Protein AF-0000000083394679 (afdb_homodimer)

Solvent-accessible surface area (backbone atoms only — not comparable to full-atom values): 10635 Å² total; per-residue (Å²): 129,79,77,78,88,74,77,87,46,65,50,79,54,61,72,61,24,51,54,48,41,54,54,49,52,52,51,52,47,52,50,46,48,43,48,23,41,29,50,60,31,46,33,35,37,43,34,42,43,68,48,90,96,48,73,56,33,39,40,34,34,23,64,69,54,60,70,56,53,51,52,48,61,73,65,60,79,65,56,70,50,80,44,44,53,79,76,57,70,75,66,67,131,129,79,78,77,87,74,77,86,45,65,50,81,54,61,71,59,24,51,54,49,41,55,54,50,50,52,50,51,46,50,52,46,49,44,49,22,41,28,48,60,31,48,31,36,39,44,33,43,43,66,47,90,97,49,74,57,35,38,39,35,34,22,64,69,56,60,70,57,52,50,51,49,60,74,65,60,80,65,58,69,49,79,44,43,54,79,77,56,69,75,66,65,131

Structure (mmCIF, N/CA/C/O backbone):
data_AF-0000000083394679-model_v1
#
loop_
_entity.id
_entity.type
_entity.pdbx_description
1 polymer 'SRF-like protein'
#
loop_
_atom_site.group_PDB
_atom_site.id
_atom_site.type_symbol
_atom_site.label_atom_id
_atom_site.label_alt_id
_atom_site.label_comp_id
_atom_site.label_asym_id
_atom_site.label_entity_id
_atom_site.label_seq_id
_atom_site.pdbx_PDB_ins_code
_atom_site.Cartn_x
_atom_site.Cartn_y
_atom_site.Cartn_z
_atom_site.occupancy
_atom_site.B_iso_or_equiv
_atom_site.auth_seq_id
_atom_site.auth_comp_id
_atom_site.auth_asym_id
_atom_site.auth_at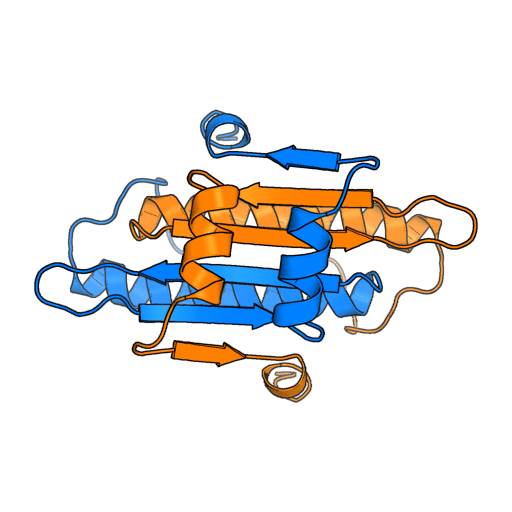om_id
_atom_site.pdbx_PDB_model_num
ATOM 1 N N . MET A 1 1 ? 22.188 15.062 -11.406 1 48.66 1 MET A N 1
ATOM 2 C CA . MET A 1 1 ? 22.547 15.031 -9.992 1 48.66 1 MET A CA 1
ATOM 3 C C . MET A 1 1 ? 21.406 14.477 -9.148 1 48.66 1 MET A C 1
ATOM 5 O O . MET A 1 1 ? 20.234 14.734 -9.43 1 48.66 1 MET A O 1
ATOM 9 N N . GLY A 1 2 ? 21.672 13.336 -8.617 1 47.75 2 GLY A N 1
ATOM 10 C CA . GLY A 1 2 ? 20.562 12.734 -7.898 1 47.75 2 GLY A CA 1
ATOM 11 C C . GLY A 1 2 ? 20.094 13.57 -6.723 1 47.75 2 GLY A C 1
ATOM 12 O O . GLY A 1 2 ? 20.812 14.453 -6.254 1 47.75 2 GLY A O 1
ATOM 13 N N . ARG A 1 3 ? 18.891 13.672 -6.52 1 69.31 3 ARG A N 1
ATOM 14 C CA . ARG A 1 3 ? 18.359 14.43 -5.383 1 69.31 3 ARG A CA 1
ATOM 15 C C . ARG A 1 3 ? 18.984 13.938 -4.074 1 69.31 3 ARG A C 1
ATOM 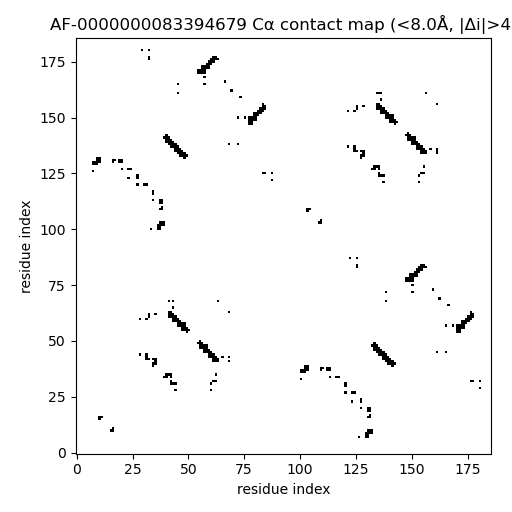17 O O . ARG A 1 3 ? 19.422 12.789 -3.982 1 69.31 3 ARG A O 1
ATOM 24 N N . ARG A 1 4 ? 19.25 14.891 -3.17 1 76 4 ARG A N 1
ATOM 25 C CA . ARG A 1 4 ? 19.734 14.594 -1.826 1 76 4 ARG A CA 1
ATOM 26 C C . ARG A 1 4 ? 18.766 13.672 -1.089 1 76 4 ARG A C 1
ATOM 28 O O . ARG A 1 4 ? 17.547 13.719 -1.321 1 76 4 ARG A O 1
ATOM 35 N N . LYS A 1 5 ? 19.359 12.758 -0.321 1 85.56 5 LYS A N 1
ATOM 36 C CA . LYS A 1 5 ? 18.578 11.906 0.571 1 85.56 5 LYS A CA 1
ATOM 37 C C . LYS A 1 5 ? 17.766 12.75 1.546 1 85.56 5 LYS A C 1
ATOM 39 O O . LYS A 1 5 ? 18.266 13.711 2.121 1 85.56 5 LYS A O 1
ATOM 44 N N . ILE A 1 6 ? 16.484 12.453 1.645 1 87.81 6 ILE A N 1
ATOM 45 C CA . ILE A 1 6 ? 15.633 13.211 2.561 1 87.81 6 ILE A CA 1
ATOM 46 C C . ILE A 1 6 ? 15.391 12.391 3.828 1 87.81 6 ILE A C 1
ATOM 48 O O . ILE A 1 6 ? 15.297 11.164 3.777 1 87.81 6 ILE A O 1
ATOM 52 N N . GLU A 1 7 ? 15.422 13.133 4.875 1 91.56 7 GLU A N 1
ATOM 53 C CA . GLU A 1 7 ? 15.023 12.531 6.141 1 91.56 7 GLU A CA 1
ATOM 54 C C . GLU A 1 7 ? 13.531 12.242 6.168 1 91.56 7 GLU A C 1
ATOM 56 O O . GLU A 1 7 ? 12.727 13.055 5.715 1 91.56 7 GLU A O 1
ATOM 61 N N . ILE A 1 8 ? 13.203 11.078 6.766 1 96.56 8 ILE A N 1
ATOM 62 C CA . ILE A 1 8 ? 11.789 10.711 6.848 1 96.56 8 ILE A CA 1
ATOM 63 C C . ILE A 1 8 ? 11.156 11.367 8.078 1 96.56 8 ILE A C 1
ATOM 65 O O . ILE A 1 8 ? 11.148 10.781 9.164 1 96.56 8 ILE A O 1
ATOM 69 N N . GLN A 1 9 ? 10.789 12.492 7.906 1 97.38 9 GLN A N 1
ATOM 70 C CA . GLN A 1 9 ? 10.078 13.32 8.883 1 97.38 9 GLN A CA 1
ATOM 71 C C . GLN A 1 9 ? 8.938 14.086 8.227 1 97.38 9 GLN A C 1
ATOM 73 O O . GLN A 1 9 ? 9 14.422 7.039 1 97.38 9 GLN A O 1
ATOM 78 N N . PRO A 1 10 ? 7.93 14.383 9.07 1 97.81 10 PRO A N 1
ATOM 79 C CA . PRO A 1 10 ? 6.801 15.109 8.492 1 97.81 10 PRO A CA 1
ATOM 80 C C . PRO A 1 10 ? 7.227 16.406 7.801 1 97.81 10 PRO A C 1
ATOM 82 O O . PRO A 1 10 ? 8 17.172 8.359 1 97.81 10 PRO A O 1
ATOM 85 N N . ILE A 1 11 ? 6.738 16.609 6.609 1 97.12 11 ILE A N 1
ATOM 86 C CA . ILE A 1 11 ? 6.973 17.844 5.863 1 97.12 11 ILE A CA 1
ATOM 87 C C . ILE A 1 11 ? 6.055 18.953 6.387 1 97.12 11 ILE A C 1
ATOM 89 O O . ILE A 1 11 ? 4.836 18.781 6.426 1 97.12 11 ILE A O 1
ATOM 93 N N . ILE A 1 12 ? 6.547 20.062 6.613 1 96.06 12 ILE A N 1
ATOM 94 C CA . ILE A 1 12 ? 5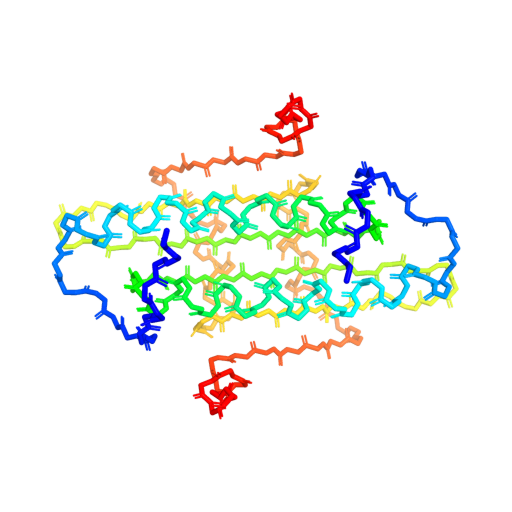.816 21.125 7.309 1 96.06 12 ILE A CA 1
ATOM 95 C C . ILE A 1 12 ? 5.188 22.062 6.289 1 96.06 12 ILE A C 1
ATOM 97 O O . ILE A 1 12 ? 4.066 22.547 6.484 1 96.06 12 ILE A O 1
ATOM 101 N N . HIS A 1 13 ? 5.996 22.297 5.168 1 95.19 13 HIS A N 1
ATOM 102 C CA . HIS A 1 13 ? 5.473 23.219 4.164 1 95.19 13 HIS A CA 1
ATOM 103 C C . HIS A 1 13 ? 4.402 22.547 3.307 1 95.19 13 HIS A C 1
ATOM 105 O O . HIS A 1 13 ? 4.676 21.562 2.629 1 95.19 13 HIS A O 1
ATOM 111 N N . GLU A 1 14 ? 3.234 23.078 3.285 1 93.81 14 GLU A N 1
ATOM 112 C CA . GLU A 1 14 ? 2.062 22.469 2.662 1 93.81 14 GLU A CA 1
ATOM 113 C C . GLU A 1 14 ? 2.291 22.234 1.172 1 93.81 14 GLU A C 1
ATOM 115 O O . GLU A 1 14 ? 1.934 21.172 0.648 1 93.81 14 GLU A O 1
ATOM 120 N N . ARG A 1 15 ? 2.816 23.281 0.479 1 95.12 15 ARG A N 1
ATOM 121 C CA . ARG A 1 15 ? 3.029 23.125 -0.957 1 95.12 15 ARG A CA 1
ATOM 122 C C . ARG A 1 15 ? 3.939 21.938 -1.256 1 95.12 15 ARG A C 1
ATOM 124 O O . ARG A 1 15 ? 3.637 21.125 -2.127 1 95.12 15 ARG A O 1
ATOM 131 N N . ASN A 1 16 ? 5.086 21.844 -0.53 1 95.94 16 ASN A N 1
ATOM 132 C CA . ASN A 1 16 ? 6.02 20.734 -0.707 1 95.94 16 ASN A CA 1
ATOM 133 C C . ASN A 1 16 ? 5.387 19.406 -0.319 1 95.94 16 ASN A C 1
ATOM 135 O O . ASN A 1 16 ? 5.602 18.391 -0.987 1 95.94 16 ASN A O 1
ATOM 139 N N . ARG A 1 17 ? 4.633 19.438 0.768 1 97 17 ARG A N 1
ATOM 140 C CA . ARG A 1 17 ? 3.975 18.219 1.241 1 97 17 ARG A CA 1
ATOM 141 C C . ARG A 1 17 ? 2.988 17.688 0.204 1 97 17 ARG A C 1
ATOM 143 O O . ARG A 1 17 ? 2.934 16.484 -0.049 1 97 17 ARG A O 1
ATOM 150 N N . SER A 1 18 ? 2.289 18.562 -0.385 1 96.62 18 SER A N 1
ATOM 151 C CA . SER A 1 18 ? 1.295 18.203 -1.388 1 96.62 18 SER A CA 1
ATOM 152 C C . SER A 1 18 ? 1.953 17.609 -2.627 1 96.62 18 SER A C 1
ATOM 154 O O . SER A 1 18 ? 1.467 16.625 -3.182 1 96.62 18 SER A O 1
ATOM 156 N N . VAL A 1 19 ? 3.059 18.266 -3.02 1 97.56 19 VAL A N 1
ATOM 157 C CA . VAL A 1 19 ? 3.764 17.781 -4.203 1 97.56 19 VAL A CA 1
ATOM 158 C C . VAL A 1 19 ? 4.367 16.406 -3.914 1 97.56 19 VAL A C 1
ATOM 160 O O . VAL A 1 19 ? 4.277 15.5 -4.742 1 97.56 19 VAL A O 1
ATOM 163 N N . THR A 1 20 ? 4.957 16.234 -2.758 1 97.81 20 THR A N 1
ATOM 164 C CA . THR A 1 20 ? 5.523 14.945 -2.359 1 97.81 20 THR A CA 1
ATOM 165 C C . THR A 1 20 ? 4.441 13.875 -2.281 1 97.81 20 THR A C 1
ATOM 167 O O . THR A 1 20 ? 4.621 12.766 -2.781 1 97.81 20 THR A O 1
ATOM 170 N N . PHE A 1 21 ? 3.305 14.219 -1.709 1 98.5 21 PHE A N 1
ATOM 171 C CA . PHE A 1 21 ? 2.203 13.281 -1.572 1 98.5 21 PHE A CA 1
ATOM 172 C C . PHE A 1 21 ? 1.768 12.75 -2.936 1 98.5 21 PHE A C 1
ATOM 174 O O . PHE A 1 21 ? 1.629 11.547 -3.125 1 98.5 21 PHE A O 1
ATOM 181 N N . LEU A 1 22 ? 1.646 13.633 -3.863 1 98.12 22 LEU A N 1
ATOM 182 C CA . LEU A 1 22 ? 1.194 13.25 -5.195 1 98.12 22 LEU A CA 1
ATOM 183 C C . LEU A 1 22 ? 2.17 12.273 -5.844 1 98.12 22 LEU A C 1
ATOM 185 O O . LEU A 1 22 ? 1.763 11.227 -6.348 1 98.12 22 LEU A O 1
ATOM 189 N N . LYS A 1 23 ? 3.396 12.633 -5.754 1 98.12 23 LYS A N 1
ATOM 190 C CA . LYS A 1 23 ? 4.414 11.82 -6.414 1 98.12 23 LYS A CA 1
ATOM 191 C C . LYS A 1 23 ? 4.562 10.461 -5.73 1 98.12 23 LYS A C 1
ATOM 193 O O . LYS A 1 23 ? 4.555 9.422 -6.391 1 98.12 23 LYS A O 1
ATOM 198 N N . ARG A 1 24 ? 4.613 10.508 -4.461 1 98.75 24 ARG A N 1
ATOM 199 C CA . ARG A 1 24 ? 4.863 9.266 -3.736 1 98.75 24 ARG A CA 1
ATOM 200 C C . ARG A 1 24 ? 3.621 8.383 -3.725 1 98.75 24 ARG A C 1
ATOM 202 O O . ARG A 1 24 ? 3.729 7.152 -3.744 1 98.75 24 ARG A O 1
ATOM 209 N N . LYS A 1 25 ? 2.461 8.953 -3.623 1 98.88 25 LYS A N 1
ATOM 210 C CA . LYS A 1 25 ? 1.227 8.18 -3.713 1 98.88 25 LYS A CA 1
ATOM 211 C C . LYS A 1 25 ? 1.158 7.402 -5.023 1 98.88 25 LYS A C 1
ATOM 213 O O . LYS A 1 25 ? 0.87 6.203 -5.027 1 98.88 25 LYS A O 1
ATOM 218 N N . ASN A 1 26 ? 1.481 8.148 -6.09 1 98.56 26 ASN A N 1
ATOM 219 C CA . ASN A 1 26 ? 1.432 7.496 -7.395 1 98.56 26 ASN A CA 1
ATOM 220 C C . ASN A 1 26 ? 2.463 6.375 -7.504 1 98.56 26 ASN A C 1
ATOM 222 O O . ASN A 1 26 ? 2.182 5.316 -8.07 1 98.56 26 ASN A O 1
ATOM 226 N N . GLY A 1 27 ? 3.619 6.652 -6.98 1 98.56 27 GLY A N 1
ATOM 227 C CA . GLY A 1 27 ? 4.637 5.617 -6.953 1 98.56 27 GLY A CA 1
ATOM 228 C C . GLY A 1 27 ? 4.227 4.395 -6.152 1 98.56 27 GLY A C 1
ATOM 229 O O . GLY A 1 27 ? 4.48 3.262 -6.559 1 98.56 27 GLY A O 1
ATOM 230 N N . LEU A 1 28 ? 3.609 4.613 -5.043 1 98.88 28 LEU A N 1
ATOM 231 C CA . LEU A 1 28 ? 3.148 3.529 -4.184 1 98.88 28 LEU A CA 1
ATOM 232 C C . LEU A 1 28 ? 2.107 2.674 -4.898 1 98.88 28 LEU A C 1
ATOM 234 O O . LEU A 1 28 ? 2.188 1.443 -4.879 1 98.88 28 LEU A O 1
ATOM 238 N N . PHE A 1 29 ? 1.192 3.332 -5.578 1 98.88 29 PHE A N 1
ATOM 239 C CA . PHE A 1 29 ? 0.152 2.617 -6.309 1 98.88 29 PHE A CA 1
ATOM 240 C C . PHE A 1 29 ? 0.752 1.804 -7.449 1 98.88 29 PHE A C 1
ATOM 242 O O . PHE A 1 29 ? 0.344 0.666 -7.688 1 98.88 29 PHE A O 1
ATOM 249 N N . LYS A 1 30 ? 1.698 2.422 -8.109 1 98.62 30 LYS A N 1
ATOM 250 C CA . LYS A 1 30 ? 2.352 1.711 -9.211 1 98.62 30 LYS A CA 1
ATOM 251 C C . LYS A 1 30 ? 3.053 0.452 -8.703 1 98.62 30 LYS A C 1
ATOM 253 O O . LYS A 1 30 ? 2.939 -0.613 -9.312 1 98.62 30 LYS A O 1
ATOM 258 N N . LYS A 1 31 ? 3.727 0.593 -7.609 1 98.81 31 LYS A N 1
ATOM 259 C CA . LYS A 1 31 ? 4.449 -0.544 -7.047 1 98.81 31 LYS A CA 1
ATOM 260 C C . LYS A 1 31 ? 3.486 -1.621 -6.559 1 98.81 31 LYS A C 1
ATOM 262 O O . LYS A 1 31 ? 3.791 -2.812 -6.629 1 98.81 31 LYS A O 1
ATOM 267 N N . ALA A 1 32 ? 2.35 -1.249 -6.016 1 98.94 32 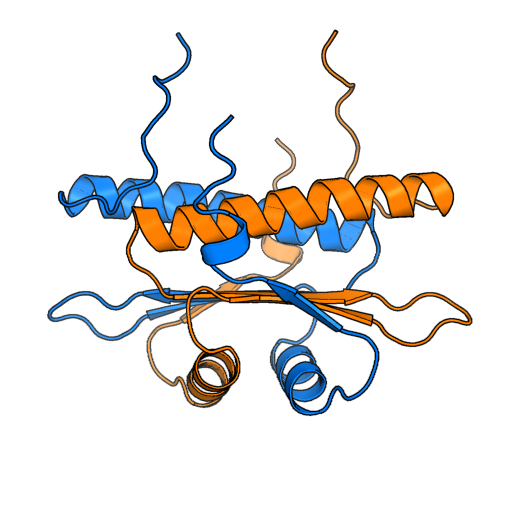ALA A N 1
ATOM 268 C CA . ALA A 1 32 ? 1.331 -2.207 -5.594 1 98.94 32 ALA A CA 1
ATOM 269 C C . ALA A 1 32 ? 0.774 -2.979 -6.785 1 98.94 32 ALA A C 1
ATOM 271 O O . ALA A 1 32 ? 0.586 -4.195 -6.711 1 98.94 32 ALA A O 1
ATOM 272 N N . TYR A 1 33 ? 0.5 -2.248 -7.898 1 98.88 33 TYR A N 1
ATOM 273 C CA . TYR A 1 33 ? 0.05 -2.873 -9.141 1 98.88 33 TYR A CA 1
ATOM 274 C C . TYR A 1 33 ? 1.056 -3.91 -9.625 1 98.88 33 TYR A C 1
ATOM 276 O O . TYR A 1 33 ? 0.683 -5.035 -9.961 1 98.88 33 TYR A O 1
ATOM 284 N N . GLU A 1 34 ? 2.273 -3.506 -9.672 1 98.56 34 GLU A N 1
ATOM 285 C CA . GLU A 1 34 ? 3.336 -4.391 -10.148 1 98.56 34 GLU A CA 1
ATOM 286 C C . GLU A 1 34 ? 3.441 -5.641 -9.281 1 98.56 34 GLU A C 1
ATOM 288 O O . GLU A 1 34 ? 3.566 -6.754 -9.797 1 98.56 34 GLU A O 1
ATOM 293 N N . LEU A 1 35 ? 3.461 -5.441 -7.98 1 98.69 35 LEU A N 1
ATOM 294 C CA . LEU A 1 35 ? 3.516 -6.574 -7.059 1 98.69 35 LEU A CA 1
ATOM 295 C C . LEU A 1 35 ? 2.365 -7.539 -7.32 1 98.69 35 LEU A C 1
ATOM 297 O O . LEU A 1 35 ? 2.57 -8.75 -7.383 1 98.69 35 LEU A O 1
ATOM 301 N N . GLY A 1 36 ? 1.173 -6.98 -7.43 1 98.75 36 GLY A N 1
ATOM 302 C CA . GLY A 1 36 ? -0.003 -7.789 -7.703 1 98.75 36 GLY A CA 1
ATOM 303 C C . GLY A 1 36 ? 0.143 -8.648 -8.945 1 98.75 36 GLY A C 1
ATOM 304 O O . GLY A 1 36 ? -0.179 -9.844 -8.922 1 98.75 36 GLY A O 1
ATOM 305 N N . VAL A 1 37 ? 0.662 -8.023 -10 1 98.5 37 VAL A N 1
ATOM 306 C CA . VAL A 1 37 ? 0.769 -8.727 -11.273 1 98.5 37 VAL A CA 1
ATOM 307 C C . VAL A 1 37 ? 1.929 -9.719 -11.219 1 98.5 37 VAL A C 1
ATOM 309 O O . VAL A 1 37 ? 1.759 -10.898 -11.531 1 98.5 37 VAL A O 1
ATOM 312 N N . LEU A 1 38 ? 3.105 -9.32 -10.781 1 98.12 38 LEU A N 1
ATOM 313 C CA . LEU A 1 38 ? 4.312 -10.141 -10.805 1 98.12 38 LEU A CA 1
ATOM 314 C C . LEU A 1 38 ? 4.145 -11.391 -9.938 1 98.12 38 LEU A C 1
ATOM 316 O O . LEU A 1 38 ? 4.598 -12.469 -10.312 1 98.12 38 LEU A O 1
ATOM 320 N N . CYS A 1 39 ? 3.43 -11.148 -8.836 1 98.5 39 CYS A N 1
ATOM 321 C CA . CYS A 1 39 ? 3.459 -12.227 -7.855 1 98.5 39 CYS A CA 1
ATOM 322 C C . CYS A 1 39 ? 2.084 -12.867 -7.707 1 98.5 39 CYS A C 1
ATOM 324 O O . CYS A 1 39 ? 1.874 -13.703 -6.82 1 98.5 39 CYS A O 1
ATOM 326 N N . SER A 1 40 ? 1.152 -12.438 -8.484 1 97.81 40 SER A N 1
ATOM 327 C CA . SER A 1 40 ? -0.195 -13 -8.477 1 97.81 40 SER A CA 1
ATOM 328 C C . SER A 1 40 ? -0.795 -12.969 -7.074 1 97.81 40 SER A C 1
ATOM 330 O O . SER A 1 40 ? -1.277 -13.992 -6.582 1 97.81 40 SER A O 1
ATOM 332 N N . VAL A 1 41 ? -0.795 -11.859 -6.512 1 98.62 41 VAL A N 1
ATOM 333 C CA . VAL A 1 41 ? -1.394 -11.664 -5.195 1 98.62 41 VAL A CA 1
ATOM 334 C C . VAL A 1 41 ? -2.451 -10.562 -5.273 1 98.62 41 VAL A C 1
ATOM 336 O O . VAL A 1 41 ? -2.434 -9.734 -6.188 1 98.62 41 VAL A O 1
ATOM 339 N N . ASP A 1 42 ? -3.408 -10.539 -4.359 1 98.75 42 ASP A N 1
ATOM 340 C CA . ASP A 1 42 ? -4.332 -9.43 -4.18 1 98.75 42 ASP A CA 1
ATOM 341 C C . ASP A 1 42 ? -3.721 -8.336 -3.299 1 98.75 42 ASP A C 1
ATOM 343 O O . ASP A 1 42 ? -3.207 -8.625 -2.217 1 98.75 42 ASP A O 1
ATOM 347 N N . VAL A 1 43 ? -3.721 -7.156 -3.768 1 98.88 43 VAL A N 1
ATOM 348 C CA . VAL A 1 43 ? -3.121 -6.047 -3.033 1 98.88 43 VAL A CA 1
ATOM 349 C C . VAL A 1 43 ? -4.098 -4.875 -2.979 1 98.88 43 VAL A C 1
ATOM 351 O O . VAL A 1 43 ? -4.734 -4.543 -3.98 1 98.88 43 VAL A O 1
ATOM 354 N N . ALA A 1 44 ? -4.266 -4.262 -1.838 1 98.94 44 ALA A N 1
ATOM 355 C CA . ALA A 1 44 ? -4.996 -3.01 -1.663 1 98.94 44 ALA A CA 1
ATOM 356 C C . ALA A 1 44 ? -4.168 -1.998 -0.877 1 98.94 44 ALA A C 1
ATOM 358 O O . ALA A 1 44 ? -3.484 -2.357 0.085 1 98.94 44 ALA A O 1
ATOM 359 N N . VAL A 1 45 ? -4.176 -0.77 -1.308 1 98.94 45 VAL A N 1
ATOM 360 C CA . VAL A 1 45 ? -3.584 0.359 -0.596 1 98.94 45 VAL A CA 1
ATOM 361 C C . VAL A 1 45 ? -4.668 1.384 -0.263 1 98.94 45 VAL A C 1
ATOM 363 O O . VAL A 1 45 ? -5.434 1.791 -1.137 1 98.94 45 VAL A O 1
ATOM 366 N N . ILE A 1 46 ? -4.77 1.754 0.954 1 98.94 46 ILE A N 1
ATOM 367 C CA . ILE A 1 46 ? -5.754 2.715 1.435 1 98.94 46 ILE A CA 1
ATOM 368 C C . ILE A 1 46 ? -5.047 3.889 2.105 1 98.94 46 ILE A C 1
ATOM 370 O O . ILE A 1 46 ? -4.223 3.695 3.004 1 98.94 46 ILE A O 1
ATOM 374 N N . ILE A 1 47 ? -5.328 5.066 1.642 1 98.94 47 ILE A N 1
ATOM 375 C CA . ILE A 1 47 ? -4.727 6.281 2.189 1 98.94 47 ILE A CA 1
ATOM 376 C C . ILE A 1 47 ? -5.824 7.273 2.57 1 98.94 47 ILE A C 1
ATOM 378 O O . ILE A 1 47 ? -6.688 7.598 1.751 1 98.94 47 ILE A O 1
ATOM 382 N N . PHE A 1 48 ? -5.805 7.703 3.766 1 98.81 48 PHE A N 1
ATOM 383 C CA . PHE A 1 48 ? -6.668 8.805 4.191 1 98.81 48 PHE A CA 1
ATOM 384 C C . PHE A 1 48 ? -5.855 10.07 4.41 1 98.81 48 PHE A C 1
ATOM 386 O O . PHE A 1 48 ? -4.891 10.078 5.176 1 98.81 48 PHE A O 1
ATOM 393 N N . GLU A 1 49 ? -6.145 11.055 3.727 1 97.94 49 GLU A N 1
ATOM 394 C CA . GLU A 1 49 ? -5.543 12.375 3.91 1 97.94 49 GLU A CA 1
ATOM 395 C C . GLU A 1 49 ? -6.504 13.32 4.625 1 97.94 49 GLU A C 1
ATOM 397 O O . GLU A 1 49 ? -7.625 13.539 4.164 1 97.94 49 GLU A O 1
ATOM 402 N N . GLU A 1 50 ? -6.109 13.797 5.73 1 93.19 50 GLU A N 1
ATOM 403 C CA . GLU A 1 50 ? -6.875 14.781 6.492 1 93.19 50 GLU A CA 1
ATOM 404 C C . GLU A 1 50 ? -6.109 16.094 6.617 1 93.19 50 GLU A C 1
ATOM 406 O O . GLU A 1 50 ? -5.02 16.141 7.188 1 93.19 50 GLU A O 1
ATOM 411 N N . ARG A 1 51 ? -6.57 17.125 5.996 1 90.25 51 ARG A N 1
ATOM 412 C CA . ARG A 1 51 ? -5.988 18.453 6.098 1 90.25 51 ARG A CA 1
ATOM 413 C C . ARG A 1 51 ? -6.906 19.391 6.871 1 90.25 51 ARG A C 1
ATOM 415 O O . ARG A 1 51 ? -8.133 19.266 6.797 1 90.25 51 ARG A O 1
ATOM 422 N N . GLN A 1 52 ? -6.309 20.281 7.527 1 86.31 52 GLN A N 1
ATOM 423 C CA . GLN A 1 52 ? -7.086 21.25 8.297 1 86.31 52 GLN A CA 1
ATOM 424 C C . GLN A 1 52 ? -8.031 22.031 7.387 1 86.31 52 GLN A C 1
ATOM 426 O O . GLN A 1 52 ? -7.617 22.547 6.348 1 86.31 52 GLN A O 1
ATOM 431 N N . GLY A 1 53 ? -9.289 22.062 7.738 1 89.56 53 GLY A N 1
ATOM 432 C CA . GLY A 1 53 ? -10.273 22.859 7.012 1 89.56 53 GLY A CA 1
ATOM 433 C C . GLY A 1 53 ? -10.812 22.141 5.781 1 89.56 53 GLY A C 1
ATOM 434 O O . GLY A 1 53 ? -11.594 22.719 5.02 1 89.56 53 GLY A O 1
ATOM 435 N N . HIS A 1 54 ? -10.312 21.031 5.547 1 90.81 54 HIS A N 1
ATOM 436 C CA . HIS A 1 54 ? -10.758 20.281 4.379 1 90.81 54 HIS A CA 1
ATOM 437 C C . HIS A 1 54 ? -11.398 18.953 4.789 1 90.81 54 HIS A C 1
ATOM 439 O O . HIS A 1 54 ? -11.133 18.438 5.875 1 90.81 54 HIS A O 1
ATOM 445 N N . HIS A 1 55 ? -12.289 18.484 3.943 1 94.56 55 HIS A N 1
ATOM 446 C CA . HIS A 1 55 ? -12.875 17.172 4.164 1 94.56 55 HIS A CA 1
ATOM 447 C C . HIS A 1 55 ? -11.836 16.062 3.98 1 94.56 55 HIS A C 1
ATOM 449 O O . HIS A 1 55 ? -10.867 16.234 3.238 1 94.56 55 HIS A O 1
ATOM 455 N N . VAL A 1 56 ? -12.086 15.016 4.652 1 96.88 56 VAL A N 1
ATOM 456 C CA . VAL A 1 56 ? -11.219 13.852 4.523 1 96.88 56 VAL A CA 1
ATOM 457 C C . VAL A 1 56 ? -11.312 13.289 3.104 1 96.88 56 VAL A C 1
ATOM 459 O O . VAL A 1 56 ? -12.414 13.164 2.555 1 96.88 56 VAL A O 1
ATOM 462 N N . LYS A 1 57 ? -10.156 13.055 2.562 1 98 57 LYS A N 1
ATOM 463 C CA . LYS A 1 57 ? -10.125 12.461 1.229 1 98 57 LYS A CA 1
ATOM 464 C C . LYS A 1 57 ? -9.555 11.047 1.277 1 98 57 LYS A C 1
ATOM 466 O O . LYS A 1 57 ? -8.578 10.789 1.979 1 98 57 LYS A O 1
ATOM 471 N N . LEU A 1 58 ? -10.227 10.117 0.532 1 98.81 58 LEU A N 1
ATOM 472 C CA . LEU A 1 58 ? -9.781 8.734 0.432 1 98.81 58 LEU A CA 1
ATOM 473 C C . LEU A 1 58 ? -9.117 8.469 -0.913 1 98.81 58 LEU A C 1
ATOM 475 O O . LEU A 1 58 ? -9.68 8.781 -1.964 1 98.81 58 LEU A O 1
ATOM 479 N N . TYR A 1 59 ? -7.82 8.039 -0.926 1 98.88 59 TYR A N 1
ATOM 480 C CA . TYR A 1 59 ? -7.125 7.484 -2.086 1 98.88 59 TYR A CA 1
ATOM 481 C C . TYR A 1 59 ? -6.969 5.977 -1.96 1 98.88 59 TYR A C 1
ATOM 483 O O . TYR A 1 59 ? -6.602 5.469 -0.897 1 98.88 59 TYR A O 1
ATOM 491 N N . GLN A 1 60 ? -7.238 5.301 -3.053 1 98.81 60 GLN A N 1
ATOM 492 C CA . GLN A 1 60 ? -7.23 3.848 -2.926 1 98.81 60 GLN A CA 1
ATOM 493 C C . GLN A 1 60 ? -6.793 3.184 -4.227 1 98.81 60 GLN A C 1
ATOM 495 O O . GLN A 1 60 ? -7.172 3.625 -5.312 1 98.81 60 GLN A O 1
ATOM 500 N N . TYR A 1 61 ? -5.941 2.207 -4.102 1 98.88 61 TYR A N 1
ATOM 501 C CA . TYR A 1 61 ? -5.688 1.235 -5.16 1 98.88 61 TYR A CA 1
ATOM 502 C C . TYR A 1 61 ? -6.105 -0.164 -4.727 1 98.88 61 TYR A C 1
ATOM 504 O O . TYR A 1 61 ? -5.883 -0.558 -3.58 1 98.88 61 TYR A O 1
ATOM 512 N N . CYS A 1 62 ? -6.668 -0.876 -5.633 1 98.88 62 CYS A N 1
ATOM 513 C CA . CYS A 1 62 ? -6.961 -2.275 -5.344 1 98.88 62 CYS A CA 1
ATOM 514 C C . CYS A 1 62 ? -6.855 -3.127 -6.605 1 98.88 62 CYS A C 1
ATOM 516 O O . CYS A 1 62 ? -7.355 -2.742 -7.664 1 98.88 62 CYS A O 1
ATOM 518 N N . SER A 1 63 ? -6.207 -4.246 -6.508 1 98.56 63 SER A N 1
ATOM 519 C CA . SER A 1 63 ? -5.98 -5.133 -7.648 1 98.56 63 SER A CA 1
ATOM 520 C C . SER A 1 63 ? -7.273 -5.82 -8.078 1 98.56 63 SER A C 1
ATOM 522 O O . SER A 1 63 ? -7.418 -6.207 -9.242 1 98.56 63 SER A O 1
ATOM 524 N N . THR A 1 64 ? -8.234 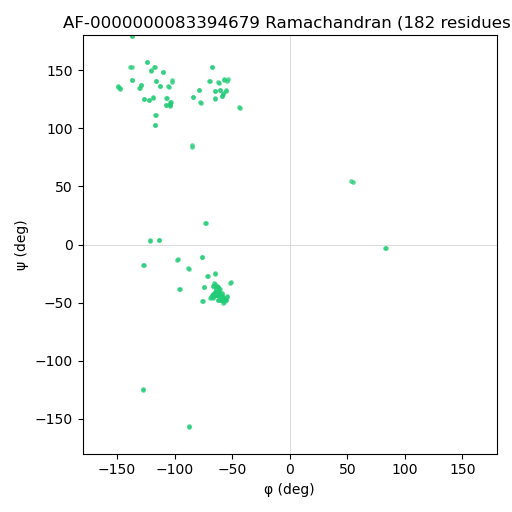-6.004 -7.129 1 97.88 64 THR A N 1
ATOM 525 C CA . THR A 1 64 ? -9.516 -6.656 -7.383 1 97.88 64 THR A CA 1
ATOM 526 C C . THR A 1 64 ? -10.672 -5.777 -6.91 1 97.88 64 THR A C 1
ATOM 528 O O . THR A 1 64 ? -10.805 -4.633 -7.34 1 97.88 64 THR A O 1
ATOM 531 N N . ASP A 1 65 ? -11.516 -6.305 -6.051 1 97.69 65 ASP A N 1
ATOM 532 C CA . ASP A 1 65 ? -12.617 -5.574 -5.434 1 97.69 65 ASP A CA 1
ATOM 533 C C . ASP A 1 65 ? -12.289 -5.211 -3.988 1 97.69 65 ASP A C 1
ATOM 535 O O . ASP A 1 65 ? -12.031 -6.09 -3.164 1 97.69 65 ASP A O 1
ATOM 539 N N . ILE A 1 66 ? -12.344 -3.895 -3.725 1 98.31 66 ILE A N 1
ATOM 540 C CA . ILE A 1 66 ? -11.922 -3.395 -2.42 1 98.31 66 ILE A CA 1
ATOM 541 C C . ILE A 1 66 ? -12.836 -3.945 -1.333 1 98.31 66 ILE A C 1
ATOM 543 O O . ILE A 1 66 ? -12.391 -4.23 -0.22 1 98.31 66 ILE A O 1
ATOM 547 N N . GLN A 1 67 ? -14.141 -4.047 -1.602 1 97.31 67 GLN A N 1
ATOM 548 C CA . GLN A 1 67 ? -15.07 -4.582 -0.609 1 97.31 67 GLN A CA 1
ATOM 549 C C . GLN A 1 67 ? -14.711 -6.02 -0.243 1 97.31 67 GLN A C 1
ATOM 551 O O . GLN A 1 67 ? -14.797 -6.41 0.923 1 97.31 67 GLN A O 1
ATOM 556 N N . ASP A 1 68 ? -14.305 -6.75 -1.234 1 97.75 68 ASP A N 1
ATOM 557 C CA . ASP A 1 68 ? -13.883 -8.125 -1.006 1 97.75 68 ASP A CA 1
ATOM 558 C C . ASP A 1 68 ? -12.609 -8.18 -0.166 1 97.75 68 ASP A C 1
ATOM 560 O O . ASP A 1 68 ? -12.523 -8.938 0.801 1 97.75 68 ASP A O 1
ATOM 564 N N . VAL A 1 69 ? -11.625 -7.328 -0.513 1 98.19 69 VAL A N 1
ATOM 565 C CA . VAL A 1 69 ? -10.336 -7.344 0.179 1 98.19 69 VAL A CA 1
ATOM 566 C C . VAL A 1 69 ? -10.531 -6.93 1.637 1 98.19 69 VAL A C 1
ATOM 568 O O . VAL A 1 69 ? -10 -7.57 2.545 1 98.19 69 VAL A O 1
ATOM 571 N N . VAL A 1 70 ? -11.312 -5.918 1.911 1 98.12 70 VAL A N 1
ATOM 572 C CA . VAL A 1 70 ? -11.539 -5.422 3.264 1 98.12 70 VAL A CA 1
ATOM 573 C C . VAL A 1 70 ? -12.312 -6.465 4.074 1 98.12 70 VAL A C 1
ATOM 575 O O . VAL A 1 70 ? -11.992 -6.711 5.238 1 98.12 70 VAL A O 1
ATOM 578 N N . SER A 1 71 ? -13.328 -7.051 3.471 1 97.81 71 SER A N 1
ATOM 579 C CA . SER A 1 71 ? -14.086 -8.094 4.145 1 97.81 71 SER A CA 1
ATOM 580 C C . SER A 1 71 ? -13.195 -9.273 4.516 1 97.81 71 SER A C 1
ATOM 582 O O . SER A 1 71 ? -13.273 -9.789 5.633 1 97.81 71 SER A O 1
ATOM 584 N N . ARG A 1 72 ? -12.375 -9.758 3.582 1 97.62 72 ARG A N 1
ATOM 585 C CA . ARG A 1 72 ? -11.438 -10.844 3.838 1 97.62 72 ARG A CA 1
ATOM 586 C C . ARG A 1 72 ? -10.469 -10.477 4.957 1 97.62 72 ARG A C 1
ATOM 588 O O . ARG A 1 72 ? -10.141 -11.312 5.801 1 97.62 72 ARG A O 1
ATOM 595 N N . GLN A 1 73 ? -10.016 -9.234 4.891 1 98.38 73 GLN A N 1
ATOM 596 C CA . GLN A 1 73 ? -9.094 -8.766 5.922 1 98.38 73 GLN A CA 1
ATOM 597 C C . GLN A 1 73 ? -9.727 -8.859 7.305 1 98.38 73 GLN A C 1
ATOM 599 O O . GLN A 1 73 ? -9.078 -9.312 8.258 1 98.38 73 GLN A O 1
ATOM 604 N N . ILE A 1 74 ? -10.969 -8.453 7.484 1 97.5 74 ILE A N 1
ATOM 605 C CA . ILE A 1 74 ? -11.695 -8.445 8.75 1 97.5 74 ILE A CA 1
ATOM 606 C C . ILE A 1 74 ? -11.898 -9.875 9.242 1 97.5 74 ILE A C 1
ATOM 608 O O . ILE A 1 74 ? -11.773 -10.148 10.438 1 97.5 74 ILE A O 1
ATOM 612 N N . ARG A 1 75 ? -12.07 -10.758 8.359 1 97.12 75 ARG A N 1
ATOM 613 C CA . ARG A 1 75 ? -12.492 -12.109 8.719 1 97.12 75 ARG A CA 1
ATOM 614 C C . ARG A 1 75 ? -11.305 -13.055 8.812 1 97.12 75 ARG A C 1
ATOM 616 O O . ARG A 1 75 ? -11.43 -14.172 9.312 1 97.12 75 ARG A O 1
ATOM 623 N N . HIS A 1 76 ? -10.219 -12.609 8.328 1 97.25 76 HIS A N 1
ATOM 624 C CA . HIS A 1 76 ? -9.086 -13.523 8.195 1 97.25 76 HIS A CA 1
ATOM 625 C C . HIS A 1 76 ? -8.594 -13.992 9.562 1 97.25 76 HIS A C 1
ATOM 627 O O . HIS A 1 76 ? -8.258 -13.172 10.422 1 97.25 76 HIS A O 1
ATOM 633 N N . ASP A 1 77 ? -8.516 -15.266 9.781 1 95.25 77 ASP A N 1
ATOM 634 C CA . ASP A 1 77 ? -8.07 -15.852 11.039 1 95.25 77 ASP A CA 1
ATOM 635 C C . ASP A 1 77 ? -6.852 -16.75 10.828 1 95.25 77 ASP A C 1
ATOM 637 O O . ASP A 1 77 ? -6.355 -17.359 11.773 1 95.25 77 ASP A O 1
ATOM 641 N N . GLY A 1 78 ? -6.328 -16.844 9.656 1 96 78 GLY A N 1
ATOM 642 C CA . GLY A 1 78 ? -5.172 -17.672 9.344 1 96 78 GLY A CA 1
ATOM 643 C C . GLY A 1 78 ? -3.852 -16.953 9.578 1 96 78 GLY A C 1
ATOM 644 O O . GLY A 1 78 ? -3.758 -16.078 10.43 1 96 78 GLY A O 1
ATOM 645 N N . GLU A 1 79 ? -2.791 -17.422 8.883 1 96.69 79 GLU A N 1
ATOM 646 C CA . GLU A 1 79 ? -1.451 -16.859 9.016 1 96.69 79 GLU A CA 1
ATOM 647 C C . GLU A 1 79 ? -1.435 -15.383 8.609 1 96.69 79 GLU A C 1
ATOM 649 O O . GLU A 1 79 ? -2.053 -15 7.609 1 96.69 79 GLU A O 1
ATOM 654 N N . LYS A 1 80 ? -0.811 -14.562 9.438 1 97.38 80 LYS A N 1
ATOM 655 C CA . LYS A 1 80 ? -0.702 -13.133 9.164 1 97.38 80 LYS A CA 1
ATOM 656 C C . LYS A 1 80 ? 0.699 -12.617 9.484 1 97.38 80 LYS A C 1
ATOM 658 O O . LYS A 1 80 ? 1.355 -13.117 10.398 1 97.38 80 LYS A O 1
ATOM 663 N N . ASP A 1 81 ? 1.228 -11.711 8.688 1 98.06 81 ASP A N 1
ATOM 664 C CA . ASP A 1 81 ? 2.426 -10.914 8.914 1 98.06 81 ASP A CA 1
ATOM 665 C C . ASP A 1 81 ? 2.088 -9.422 8.977 1 98.06 81 ASP A C 1
ATOM 667 O O . ASP A 1 81 ? 1.785 -8.812 7.949 1 98.06 81 ASP A O 1
ATOM 671 N N . LEU A 1 82 ? 2.059 -8.883 10.172 1 98.25 82 LEU A N 1
ATOM 672 C CA . LEU A 1 82 ? 1.574 -7.531 10.422 1 98.25 82 LEU A CA 1
ATOM 673 C C . LEU A 1 82 ? 2.73 -6.59 10.75 1 98.25 82 LEU A C 1
ATOM 675 O O . LEU A 1 82 ? 3.549 -6.883 11.625 1 98.25 82 LEU A O 1
ATOM 679 N N . LYS A 1 83 ? 2.83 -5.562 10.078 1 98.38 83 LYS A N 1
ATOM 680 C CA . LYS A 1 83 ? 3.863 -4.551 10.281 1 98.38 83 LYS A CA 1
ATOM 681 C C . LYS A 1 83 ? 3.246 -3.193 10.609 1 98.38 83 LYS A C 1
ATOM 683 O O . LYS A 1 83 ? 2.104 -2.92 10.234 1 98.38 83 LYS A O 1
ATOM 688 N N . GLY A 1 84 ? 3.963 -2.424 11.375 1 98.19 84 GLY A N 1
ATOM 689 C CA . GLY A 1 84 ? 3.648 -1.04 11.695 1 98.19 84 GLY A CA 1
ATOM 690 C C . GLY A 1 84 ? 4.859 -0.128 11.648 1 98.19 84 GLY A C 1
ATOM 691 O O . GLY A 1 84 ? 5.953 -0.557 11.281 1 98.19 84 GLY A O 1
ATOM 692 N N . PRO A 1 85 ? 4.699 1.152 11.906 1 97.75 85 PRO A N 1
ATOM 693 C CA . PRO A 1 85 ? 5.785 2.133 11.82 1 97.75 85 PRO A CA 1
ATOM 694 C C . PRO A 1 85 ? 7.027 1.714 12.602 1 97.75 85 PRO A C 1
ATOM 696 O O . PRO A 1 85 ? 8.148 2.004 12.188 1 97.75 85 PRO A O 1
ATOM 699 N N . GLN A 1 86 ? 6.91 1.038 13.672 1 96.88 86 GLN A N 1
ATOM 700 C CA . GLN A 1 86 ? 8.039 0.635 14.508 1 96.88 86 GLN A CA 1
ATOM 701 C C . GLN A 1 86 ? 8.953 -0.334 13.766 1 96.88 86 GLN A C 1
ATOM 703 O O . GLN A 1 86 ? 10.125 -0.491 14.133 1 96.88 86 GLN A O 1
ATOM 708 N N . ASP A 1 87 ? 8.422 -1.012 12.828 1 97.25 87 ASP A N 1
ATOM 709 C CA . ASP A 1 87 ? 9.211 -1.981 12.07 1 97.25 87 ASP A CA 1
ATOM 710 C C . ASP A 1 87 ? 10.117 -1.284 11.055 1 97.25 87 ASP A C 1
ATOM 712 O O . ASP A 1 87 ? 11.008 -1.911 10.477 1 97.25 87 ASP A O 1
ATOM 716 N N . PHE A 1 88 ? 9.953 0.042 10.805 1 95.81 88 PHE A N 1
ATOM 717 C CA . PHE A 1 88 ? 10.695 0.722 9.75 1 95.81 88 PHE A CA 1
ATOM 718 C C . PHE A 1 88 ? 11.406 1.953 10.297 1 95.81 88 PHE A C 1
ATOM 720 O O . PH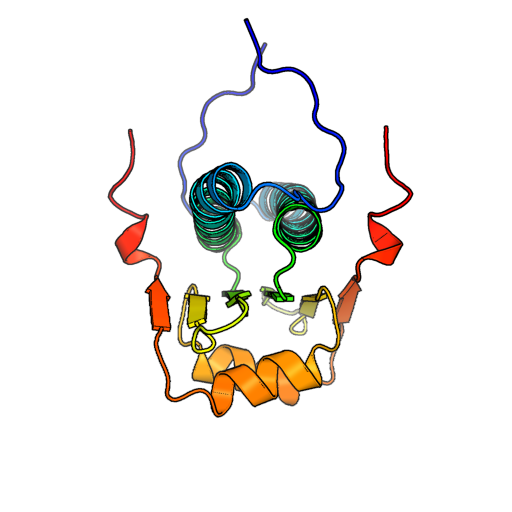E A 1 88 ? 12.25 2.543 9.617 1 95.81 88 PHE A O 1
ATOM 727 N N . SER A 1 89 ? 11 2.443 11.453 1 86.81 89 SER A N 1
ATOM 728 C CA . SER A 1 89 ? 11.57 3.66 12.016 1 86.81 89 SER A CA 1
ATOM 729 C C . SER A 1 89 ? 13.055 3.484 12.312 1 86.81 89 SER A C 1
ATOM 731 O O . SER A 1 89 ? 13.82 4.453 12.297 1 86.81 89 SER A O 1
ATOM 733 N N . GLY A 1 90 ? 13.609 2.338 12.758 1 73.62 90 GLY A N 1
ATOM 734 C CA . GLY A 1 90 ? 15.008 2.143 13.125 1 73.62 90 GLY A CA 1
ATOM 735 C C . GLY A 1 90 ? 15.883 1.734 11.953 1 73.62 90 GLY A C 1
ATOM 736 O O . GLY A 1 90 ? 17.094 1.551 12.117 1 73.62 90 GLY A O 1
ATOM 737 N N . SER A 1 91 ? 15.32 1.187 10.82 1 55.31 91 SER A N 1
ATOM 738 C CA . SER A 1 91 ? 16.141 0.624 9.75 1 55.31 91 SER A CA 1
ATOM 739 C C . SER A 1 91 ? 16.828 1.723 8.945 1 55.31 91 SER A C 1
ATOM 741 O O . SER A 1 91 ? 16.766 1.721 7.711 1 55.31 91 SER A O 1
ATOM 743 N N . ALA A 1 92 ? 16.953 2.875 9.391 1 45.38 92 ALA A N 1
ATOM 744 C CA . ALA A 1 92 ? 17.891 3.73 8.664 1 45.38 92 ALA A CA 1
ATOM 745 C C . ALA A 1 92 ? 19.172 2.98 8.336 1 45.38 92 ALA A C 1
ATOM 747 O O . ALA A 1 92 ? 19.75 2.312 9.203 1 45.38 92 ALA A O 1
ATOM 748 N N . PRO A 1 93 ? 19.531 2.801 6.887 1 36.03 93 PRO A N 1
ATOM 749 C CA . PRO A 1 93 ? 20.891 2.264 6.715 1 36.03 93 PRO A CA 1
ATOM 750 C C . PRO A 1 93 ? 21.938 3.07 7.469 1 36.03 93 PRO A C 1
ATOM 752 O O . PRO A 1 93 ? 21.734 4.254 7.746 1 36.03 93 PRO A O 1
ATOM 755 N N . MET B 1 1 ? 26.172 -3.268 -12.727 1 48.16 1 MET B N 1
ATOM 756 C CA . MET B 1 1 ? 25.297 -3.367 -13.883 1 48.16 1 MET B CA 1
ATOM 757 C C . MET B 1 1 ? 23.828 -3.447 -13.445 1 48.16 1 MET B C 1
ATOM 759 O O . MET B 1 1 ? 23.516 -4.07 -12.43 1 48.16 1 MET B O 1
ATOM 763 N N . GLY B 1 2 ? 23.141 -2.412 -13.773 1 47.84 2 GLY B N 1
ATOM 764 C CA . GLY B 1 2 ? 21.781 -2.422 -13.273 1 47.84 2 GLY B CA 1
ATOM 765 C C . GLY B 1 2 ? 20.953 -3.578 -13.805 1 47.84 2 GLY B C 1
ATOM 766 O O . GLY B 1 2 ? 21.312 -4.199 -14.805 1 47.84 2 GLY B O 1
ATOM 767 N N . ARG B 1 3 ? 20.188 -4.16 -13.047 1 69.62 3 ARG B N 1
ATOM 768 C CA . ARG B 1 3 ? 19.328 -5.25 -13.508 1 69.62 3 ARG B CA 1
ATOM 769 C C . ARG B 1 3 ? 18.484 -4.82 -14.703 1 69.62 3 ARG B C 1
ATOM 771 O O . ARG B 1 3 ? 18.219 -3.629 -14.883 1 69.62 3 ARG B O 1
ATOM 778 N N . ARG B 1 4 ? 18.328 -5.734 -15.648 1 75.75 4 ARG B N 1
ATOM 779 C CA . ARG B 1 4 ? 17.469 -5.531 -16.812 1 75.75 4 ARG B CA 1
ATOM 780 C C . ARG B 1 4 ? 16.047 -5.207 -16.391 1 75.75 4 ARG B C 1
ATOM 782 O O . ARG B 1 4 ? 15.586 -5.668 -15.336 1 75.75 4 ARG B O 1
ATOM 789 N N . LYS B 1 5 ? 15.438 -4.285 -17.156 1 85.56 5 LYS B N 1
ATOM 790 C CA . LYS B 1 5 ? 14.023 -3.992 -16.969 1 85.56 5 LYS B CA 1
ATOM 791 C C . LYS B 1 5 ? 13.172 -5.25 -17.141 1 85.56 5 LYS B C 1
ATOM 793 O O . LYS B 1 5 ? 13.398 -6.039 -18.062 1 85.56 5 LYS B O 1
ATOM 798 N N . ILE B 1 6 ? 12.297 -5.496 -16.172 1 87.88 6 ILE B N 1
ATOM 799 C CA . ILE B 1 6 ? 11.453 -6.684 -16.266 1 87.88 6 ILE B CA 1
ATOM 800 C C . ILE B 1 6 ? 10.047 -6.285 -16.719 1 87.88 6 ILE B C 1
ATOM 802 O O . ILE B 1 6 ? 9.57 -5.199 -16.391 1 87.88 6 ILE B O 1
ATOM 806 N N . GLU B 1 7 ? 9.555 -7.141 -17.531 1 91.56 7 GLU B N 1
ATOM 807 C CA . GLU B 1 7 ? 8.156 -6.992 -17.922 1 91.56 7 GLU B CA 1
ATOM 808 C C . GLU B 1 7 ? 7.227 -7.312 -16.75 1 91.56 7 GLU B C 1
ATOM 810 O O . GLU B 1 7 ? 7.461 -8.273 -16.016 1 91.56 7 GLU B O 1
ATOM 815 N N . ILE B 1 8 ? 6.16 -6.504 -16.672 1 96.56 8 ILE B N 1
ATOM 816 C CA . ILE B 1 8 ? 5.207 -6.738 -15.586 1 96.56 8 ILE B CA 1
ATOM 817 C C . ILE B 1 8 ? 4.203 -7.805 -16.016 1 96.56 8 ILE B C 1
ATOM 819 O O . ILE B 1 8 ? 3.154 -7.488 -16.578 1 96.56 8 ILE B O 1
ATOM 823 N N . GLN B 1 9 ? 4.574 -8.938 -15.82 1 97.38 9 GLN B N 1
ATOM 824 C CA . GLN B 1 9 ? 3.781 -10.133 -16.062 1 97.38 9 GLN B CA 1
ATOM 825 C C . GLN B 1 9 ? 3.963 -11.148 -14.938 1 97.38 9 GLN B C 1
ATOM 827 O O . GLN B 1 9 ? 5.023 -11.203 -14.312 1 97.38 9 GLN B O 1
ATOM 832 N N . PRO B 1 10 ? 2.9 -11.961 -14.781 1 97.81 10 PRO B N 1
ATOM 833 C CA . PRO B 1 10 ? 3.021 -12.945 -13.703 1 97.81 10 PRO B CA 1
ATOM 834 C C . PRO B 1 10 ? 4.27 -13.82 -13.836 1 97.81 10 PRO B C 1
ATOM 836 O O . PRO B 1 10 ? 4.562 -14.32 -14.93 1 97.81 10 PRO B O 1
ATOM 839 N N . ILE B 1 11 ? 4.984 -13.977 -12.758 1 97.06 11 ILE B N 1
ATOM 840 C CA . ILE B 1 11 ? 6.148 -14.852 -12.703 1 97.06 11 ILE B CA 1
ATOM 841 C C . ILE B 1 11 ? 5.695 -16.312 -12.555 1 97.06 11 ILE B C 1
ATOM 843 O O . ILE B 1 11 ? 4.941 -16.641 -11.641 1 97.06 11 ILE B O 1
ATOM 847 N N . ILE B 1 12 ? 6.215 -17.156 -13.281 1 96 12 ILE B N 1
ATOM 848 C CA . ILE B 1 12 ? 5.715 -18.531 -13.383 1 96 12 ILE B CA 1
ATOM 849 C C . ILE B 1 12 ? 6.504 -19.438 -12.438 1 96 12 ILE B C 1
ATOM 851 O O . ILE B 1 12 ? 5.941 -20.344 -11.82 1 96 12 ILE B O 1
ATOM 855 N N . HIS B 1 13 ? 7.875 -19.109 -12.383 1 95.19 13 HIS B N 1
ATOM 856 C CA . HIS B 1 13 ? 8.703 -19.969 -11.531 1 95.19 13 HIS B CA 1
ATOM 857 C C . HIS B 1 13 ? 8.516 -19.609 -10.055 1 95.19 13 HIS B C 1
ATOM 859 O O . HIS B 1 13 ? 8.789 -18.484 -9.648 1 95.19 13 HIS B O 1
ATOM 865 N N . GLU B 1 14 ? 8.117 -20.547 -9.266 1 93.88 14 GLU B N 1
ATOM 866 C CA . GLU B 1 14 ? 7.723 -20.328 -7.871 1 93.88 14 GLU B CA 1
ATOM 867 C C . GLU B 1 14 ? 8.867 -19.75 -7.055 1 93.88 14 GLU B C 1
ATOM 869 O O . GLU B 1 14 ? 8.664 -18.828 -6.254 1 93.88 14 GLU B O 1
ATOM 874 N N . ARG B 1 15 ? 10.062 -20.344 -7.195 1 95.06 15 ARG B N 1
ATOM 875 C CA . ARG B 1 15 ? 11.195 -19.844 -6.418 1 95.06 15 ARG B CA 1
ATOM 876 C C . ARG B 1 15 ? 11.445 -18.375 -6.688 1 95.06 15 ARG B C 1
ATOM 878 O O . ARG B 1 15 ? 11.617 -17.578 -5.754 1 95.06 15 ARG B O 1
ATOM 885 N N . ASN B 1 16 ? 11.477 -17.984 -7.992 1 95.88 16 ASN B N 1
ATOM 886 C CA . ASN B 1 16 ? 11.672 -16.578 -8.375 1 95.88 16 ASN B CA 1
ATOM 887 C C . ASN B 1 16 ? 10.523 -15.703 -7.891 1 95.88 16 ASN B C 1
ATOM 889 O O . ASN B 1 16 ? 10.75 -14.578 -7.441 1 95.88 16 ASN B O 1
ATOM 893 N N . ARG B 1 17 ? 9.328 -16.234 -8.016 1 96.94 17 ARG B N 1
ATOM 894 C CA . ARG B 1 17 ? 8.148 -15.484 -7.594 1 96.94 17 ARG B CA 1
ATOM 895 C C . ARG B 1 17 ? 8.195 -15.188 -6.098 1 96.94 17 ARG B C 1
ATOM 897 O O . ARG B 1 17 ? 7.883 -14.078 -5.668 1 96.94 17 ARG B O 1
ATOM 904 N N . SER B 1 18 ? 8.609 -16.141 -5.367 1 96.56 18 SER B N 1
ATOM 905 C CA . SER B 1 18 ? 8.688 -16 -3.916 1 96.56 18 SER B CA 1
ATOM 906 C C . SER B 1 18 ? 9.742 -14.977 -3.512 1 96.56 18 SER B C 1
ATOM 908 O O . SER B 1 18 ? 9.516 -14.164 -2.609 1 96.56 18 SER B O 1
ATOM 910 N N . VAL B 1 19 ? 10.883 -15.07 -4.219 1 97.5 19 VAL B N 1
ATOM 911 C CA . VAL B 1 19 ? 11.961 -14.133 -3.908 1 97.5 19 VAL B CA 1
ATOM 912 C C . VAL B 1 19 ? 11.531 -12.719 -4.281 1 97.5 19 VAL B C 1
ATOM 914 O O . VAL B 1 19 ? 11.75 -11.773 -3.516 1 97.5 19 VAL B O 1
ATOM 917 N N . THR B 1 20 ? 10.914 -12.547 -5.43 1 97.75 20 THR B N 1
ATOM 918 C CA . THR B 1 20 ? 10.414 -11.242 -5.863 1 97.75 20 THR B CA 1
ATOM 919 C C . THR B 1 20 ? 9.359 -10.719 -4.891 1 97.75 20 THR B C 1
ATOM 921 O O . THR B 1 20 ? 9.398 -9.547 -4.5 1 97.75 20 THR B O 1
ATOM 924 N N . PHE B 1 21 ? 8.461 -11.57 -4.461 1 98.5 21 PHE B N 1
ATOM 925 C CA . PHE B 1 21 ? 7.402 -11.172 -3.539 1 98.5 21 PHE B CA 1
ATOM 926 C C . PHE B 1 21 ? 7.992 -10.609 -2.25 1 98.5 21 PHE B C 1
ATOM 928 O O . PHE B 1 21 ? 7.594 -9.531 -1.799 1 98.5 21 PHE B O 1
ATOM 935 N N . LEU B 1 22 ? 8.961 -11.266 -1.736 1 98.12 22 LEU B N 1
ATOM 936 C CA . LEU B 1 22 ? 9.578 -10.844 -0.481 1 98.12 22 LEU B CA 1
ATOM 937 C C . LEU B 1 22 ? 10.211 -9.461 -0.621 1 98.12 22 LEU B C 1
ATOM 939 O O . LEU B 1 22 ? 9.969 -8.578 0.205 1 98.12 22 LEU B O 1
ATOM 943 N N . LYS B 1 23 ? 10.93 -9.344 -1.668 1 98.06 23 LYS B N 1
ATOM 944 C CA . LYS B 1 23 ? 11.664 -8.094 -1.862 1 98.06 23 LYS B CA 1
ATOM 945 C C . LYS B 1 23 ? 10.703 -6.941 -2.15 1 98.06 23 LYS B C 1
ATOM 947 O O . LYS B 1 23 ? 10.797 -5.883 -1.529 1 98.06 23 LYS B O 1
ATOM 952 N N . ARG B 1 24 ? 9.797 -7.195 -3.006 1 98.75 24 ARG B N 1
ATOM 953 C CA . ARG B 1 24 ? 8.906 -6.117 -3.418 1 98.75 24 ARG B CA 1
ATOM 954 C C . ARG B 1 24 ? 7.887 -5.801 -2.324 1 98.75 24 ARG B C 1
ATOM 956 O O . ARG B 1 24 ? 7.488 -4.645 -2.16 1 98.75 24 ARG B O 1
ATOM 963 N N . LYS B 1 25 ? 7.418 -6.777 -1.623 1 98.88 25 LYS B N 1
ATOM 964 C CA . LYS B 1 25 ? 6.523 -6.539 -0.494 1 98.88 25 LYS B CA 1
ATOM 965 C C . LYS B 1 25 ? 7.168 -5.617 0.535 1 98.88 25 LYS B C 1
ATOM 967 O O . LYS B 1 25 ? 6.555 -4.648 0.982 1 98.88 25 LYS B O 1
ATOM 972 N N . ASN B 1 26 ? 8.43 -5.961 0.829 1 98.56 26 ASN B N 1
ATOM 973 C CA . ASN B 1 26 ? 9.133 -5.148 1.816 1 98.56 26 ASN B CA 1
ATOM 974 C C . ASN B 1 26 ? 9.336 -3.717 1.322 1 98.56 26 ASN B C 1
ATOM 976 O O . ASN B 1 26 ? 9.195 -2.766 2.092 1 98.56 26 ASN B O 1
ATOM 980 N N . GLY B 1 27 ? 9.664 -3.619 0.075 1 98.56 27 GLY B N 1
ATOM 981 C CA . GLY B 1 27 ? 9.789 -2.293 -0.51 1 98.56 27 GLY B CA 1
ATOM 982 C C . GLY B 1 27 ? 8.492 -1.507 -0.478 1 98.56 27 GLY B C 1
ATOM 983 O O . GLY B 1 27 ? 8.492 -0.307 -0.195 1 98.56 27 GLY B O 1
ATOM 984 N N . LEU B 1 28 ? 7.418 -2.156 -0.757 1 98.88 28 LEU B N 1
ATOM 985 C CA . LEU B 1 28 ? 6.102 -1.521 -0.751 1 98.88 28 LEU B CA 1
ATOM 986 C C . LEU B 1 28 ? 5.75 -1.018 0.644 1 98.88 28 LEU B C 1
ATOM 988 O O . LEU B 1 28 ? 5.297 0.119 0.801 1 98.88 28 LEU B O 1
ATOM 992 N N . PHE B 1 29 ? 6.023 -1.826 1.637 1 98.88 29 PHE B N 1
ATOM 993 C CA . PHE B 1 29 ? 5.738 -1.444 3.014 1 98.88 29 PHE B CA 1
ATOM 994 C C . PHE B 1 29 ? 6.598 -0.261 3.439 1 98.88 29 PHE B C 1
ATOM 996 O O . PHE B 1 29 ? 6.121 0.652 4.113 1 98.88 29 PHE B O 1
ATOM 1003 N N . LYS B 1 30 ? 7.844 -0.331 3.029 1 98.62 30 LYS B N 1
ATOM 1004 C CA . LYS B 1 30 ? 8.742 0.774 3.363 1 98.62 30 LYS B CA 1
ATOM 1005 C C . LYS B 1 30 ? 8.25 2.084 2.754 1 98.62 30 LYS B C 1
ATOM 1007 O O . LYS B 1 30 ? 8.234 3.119 3.424 1 98.62 30 LYS B O 1
ATOM 1012 N N . LYS B 1 31 ? 7.84 2.008 1.529 1 98.81 31 LYS B N 1
ATOM 1013 C CA . LYS B 1 31 ? 7.355 3.203 0.843 1 98.81 31 LYS B CA 1
ATOM 1014 C C . LYS B 1 31 ? 6.059 3.711 1.468 1 98.81 31 LYS B C 1
ATOM 1016 O O . LYS B 1 31 ? 5.812 4.918 1.506 1 98.81 31 LYS B O 1
ATOM 1021 N N . ALA B 1 32 ? 5.195 2.838 1.916 1 98.94 32 ALA B N 1
ATOM 1022 C CA . ALA B 1 32 ? 3.961 3.227 2.596 1 98.94 32 ALA B CA 1
ATOM 1023 C C . ALA B 1 32 ? 4.262 3.932 3.916 1 98.94 32 ALA B C 1
ATOM 1025 O O . ALA B 1 32 ? 3.635 4.941 4.242 1 98.94 32 ALA B O 1
ATOM 1026 N N . TYR B 1 33 ? 5.234 3.385 4.684 1 98.88 33 TYR B N 1
ATOM 1027 C CA . TYR B 1 33 ? 5.684 4.008 5.926 1 98.88 33 TYR B CA 1
ATOM 1028 C C . TYR B 1 33 ? 6.184 5.426 5.672 1 98.88 33 TYR B C 1
ATOM 1030 O O . TYR B 1 33 ? 5.805 6.359 6.383 1 98.88 33 TYR B O 1
ATOM 1038 N N . GLU B 1 34 ? 7.035 5.543 4.707 1 98.56 34 GLU B N 1
ATOM 1039 C CA . GLU B 1 34 ? 7.617 6.84 4.375 1 98.56 34 GLU B CA 1
ATOM 1040 C C . GLU B 1 34 ? 6.535 7.844 3.982 1 98.56 34 GLU B C 1
ATOM 1042 O O . GLU B 1 34 ? 6.559 8.992 4.426 1 98.56 34 GLU B O 1
ATOM 1047 N N . LEU B 1 35 ? 5.648 7.418 3.109 1 98.75 35 LEU B N 1
ATOM 1048 C CA . LEU B 1 35 ? 4.547 8.289 2.699 1 98.75 35 LEU B CA 1
ATOM 1049 C C . LEU B 1 35 ? 3.752 8.766 3.91 1 98.75 35 LEU B C 1
ATOM 1051 O O . LEU B 1 35 ? 3.438 9.953 4.023 1 98.75 35 LEU B O 1
ATOM 1055 N N . GLY B 1 36 ? 3.416 7.824 4.773 1 98.75 36 GLY B N 1
ATOM 1056 C CA . GLY B 1 36 ? 2.68 8.156 5.984 1 98.75 36 GLY B CA 1
ATOM 1057 C C . GLY B 1 36 ? 3.355 9.219 6.82 1 98.75 36 GLY B C 1
ATOM 1058 O O . GLY B 1 36 ? 2.707 10.164 7.273 1 98.75 36 GLY B O 1
ATOM 1059 N N . VAL B 1 37 ? 4.664 9.062 6.98 1 98.56 37 VAL B N 1
ATOM 1060 C CA . VAL B 1 37 ? 5.406 9.984 7.836 1 98.56 37 VAL B CA 1
ATOM 1061 C C . VAL B 1 37 ? 5.605 11.312 7.117 1 98.56 37 VAL B C 1
ATOM 1063 O O . VAL B 1 37 ? 5.289 12.375 7.664 1 98.56 37 VAL B O 1
ATOM 1066 N N . LEU B 1 38 ? 6.059 11.32 5.879 1 98.12 38 LEU B N 1
ATOM 1067 C CA . LEU B 1 38 ? 6.406 12.531 5.141 1 98.12 38 LEU B CA 1
ATOM 1068 C C . LEU B 1 38 ? 5.184 13.43 4.957 1 98.12 38 LEU B C 1
ATOM 1070 O O . LEU B 1 38 ? 5.289 14.648 5.055 1 98.12 38 LEU B O 1
ATOM 1074 N N . CYS B 1 39 ? 4.066 12.727 4.758 1 98.5 39 CYS B N 1
ATOM 1075 C CA . CYS B 1 39 ? 2.924 13.523 4.316 1 98.5 39 CYS B CA 1
ATOM 1076 C C . CYS B 1 39 ? 1.829 13.539 5.379 1 98.5 39 CYS B C 1
ATOM 1078 O O . CYS B 1 39 ? 0.73 14.039 5.133 1 98.5 39 CYS B O 1
ATOM 1080 N N . SER B 1 40 ? 2.082 12.945 6.492 1 97.88 40 SER B N 1
ATOM 1081 C CA . SER B 1 40 ? 1.137 12.922 7.602 1 97.88 40 SER B CA 1
ATOM 1082 C C . SER B 1 40 ? -0.227 12.406 7.16 1 97.88 40 SER B C 1
ATOM 1084 O O . SER B 1 40 ? -1.251 13.047 7.406 1 97.88 40 SER B O 1
ATOM 1086 N N . VAL B 1 41 ? -0.217 11.289 6.594 1 98.69 41 VAL B N 1
ATOM 1087 C CA . VAL B 1 41 ? -1.449 10.633 6.172 1 98.69 41 VAL B CA 1
ATOM 1088 C C . VAL B 1 41 ? -1.534 9.242 6.809 1 98.69 41 VAL B C 1
ATOM 1090 O O . VAL B 1 41 ? -0.518 8.68 7.215 1 98.69 41 VAL B O 1
ATOM 1093 N N . ASP B 1 42 ? -2.727 8.688 6.945 1 98.75 42 ASP B N 1
ATOM 1094 C CA . ASP B 1 42 ? -2.926 7.293 7.32 1 98.75 42 ASP B CA 1
ATOM 1095 C C . ASP B 1 42 ? -2.842 6.379 6.098 1 98.75 42 ASP B C 1
ATOM 1097 O O . ASP B 1 42 ? -3.496 6.625 5.086 1 98.75 42 ASP B O 1
ATOM 1101 N N . VAL B 1 43 ? -2.025 5.398 6.172 1 98.88 43 VAL B N 1
ATOM 1102 C CA . VAL B 1 43 ? -1.825 4.488 5.047 1 98.88 43 VAL B CA 1
ATOM 1103 C C . VAL B 1 43 ? -1.936 3.043 5.523 1 98.88 43 VAL B C 1
ATOM 1105 O O . VAL B 1 43 ? -1.399 2.688 6.574 1 98.88 43 VAL B O 1
ATOM 1108 N N . ALA B 1 44 ? -2.646 2.211 4.812 1 98.94 44 ALA B N 1
ATOM 1109 C CA . ALA B 1 44 ? -2.684 0.765 5.012 1 98.94 44 ALA B CA 1
ATOM 1110 C C . ALA B 1 44 ? -2.439 0.025 3.699 1 98.94 44 ALA B C 1
ATOM 1112 O O . ALA B 1 44 ? -2.936 0.434 2.648 1 98.94 44 ALA B O 1
ATOM 1113 N N . VAL B 1 45 ? -1.643 -1.015 3.74 1 98.94 45 VAL B N 1
ATOM 1114 C CA . VAL B 1 45 ? -1.423 -1.938 2.633 1 98.94 45 VAL B CA 1
ATOM 1115 C C . VAL B 1 45 ? -1.854 -3.346 3.039 1 98.94 45 VAL B C 1
ATOM 1117 O O . VAL B 1 45 ? -1.448 -3.846 4.09 1 98.94 45 VAL B O 1
ATOM 1120 N N . ILE B 1 46 ? -2.684 -3.941 2.275 1 98.94 46 ILE B N 1
ATOM 1121 C CA . ILE B 1 46 ? -3.199 -5.281 2.531 1 98.94 46 ILE B CA 1
ATOM 1122 C C . ILE B 1 46 ? -2.869 -6.195 1.352 1 98.94 46 ILE B C 1
ATOM 1124 O O . ILE B 1 46 ? -3.178 -5.871 0.203 1 98.94 46 ILE B O 1
ATOM 1128 N N . ILE B 1 47 ? -2.213 -7.285 1.632 1 98.94 47 ILE B N 1
ATOM 1129 C CA . ILE B 1 47 ? -1.834 -8.25 0.606 1 98.94 47 ILE B CA 1
ATOM 1130 C C . ILE B 1 47 ? -2.322 -9.641 1.001 1 98.94 47 ILE B C 1
ATOM 1132 O O . ILE B 1 47 ? -2.047 -10.109 2.107 1 98.94 47 ILE B O 1
ATOM 1136 N N . PHE B 1 48 ? -3.045 -10.25 0.148 1 98.75 48 PHE B N 1
ATOM 1137 C CA . PHE B 1 48 ? -3.398 -11.656 0.319 1 98.75 48 PHE B CA 1
ATOM 1138 C C . PHE B 1 48 ? -2.637 -12.531 -0.669 1 98.75 48 PHE B C 1
ATOM 1140 O O . PHE B 1 48 ? -2.693 -12.305 -1.879 1 98.75 48 PHE B O 1
ATOM 1147 N N . GLU B 1 49 ? -1.903 -13.406 -0.207 1 97.88 49 GLU B N 1
ATOM 1148 C CA . GLU B 1 49 ? -1.209 -14.398 -1.023 1 97.88 49 GLU B CA 1
ATOM 1149 C C . GLU B 1 49 ? -1.891 -15.758 -0.937 1 97.88 49 GLU B C 1
ATOM 1151 O O . GLU B 1 49 ? -2.057 -16.312 0.155 1 97.88 49 GLU B O 1
ATOM 1156 N N . GLU B 1 50 ? -2.338 -16.234 -2.018 1 93.38 50 GLU B N 1
ATOM 1157 C CA . GLU B 1 50 ? -2.939 -17.562 -2.115 1 93.38 50 GLU B CA 1
ATOM 1158 C C . GLU B 1 50 ? -2.119 -18.469 -3.023 1 93.38 50 GLU B C 1
ATOM 1160 O O . GLU B 1 50 ? -1.964 -18.188 -4.215 1 93.38 50 GLU B O 1
ATOM 1165 N N . ARG B 1 51 ? -1.495 -19.453 -2.477 1 90.06 51 ARG B N 1
ATOM 1166 C CA . ARG B 1 51 ? -0.744 -20.453 -3.234 1 90.06 51 ARG B CA 1
ATOM 1167 C C . ARG B 1 51 ? -1.448 -21.812 -3.211 1 90.06 51 ARG B C 1
ATOM 1169 O O . ARG B 1 51 ? -2.09 -22.156 -2.219 1 90.06 51 ARG B O 1
ATOM 1176 N N . GLN B 1 52 ? -1.275 -22.5 -4.246 1 86.38 52 GLN B N 1
ATOM 1177 C CA . GLN B 1 52 ? -1.889 -23.828 -4.328 1 86.38 52 GLN B CA 1
ATOM 1178 C C . GLN B 1 52 ? -1.402 -24.734 -3.199 1 86.38 52 GLN B C 1
ATOM 1180 O O . GLN B 1 52 ? -0.198 -24.828 -2.957 1 86.38 52 GLN B O 1
ATOM 1185 N N . GLY B 1 53 ? -2.324 -25.312 -2.5 1 89.56 53 GLY B N 1
ATOM 1186 C CA . GLY B 1 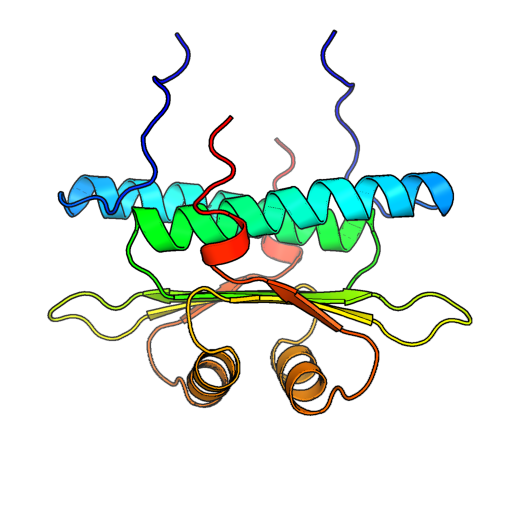53 ? -1.992 -26.266 -1.454 1 89.56 53 GLY B CA 1
ATOM 1187 C C . GLY B 1 53 ? -1.632 -25.609 -0.138 1 89.56 53 GLY B C 1
ATOM 1188 O O . GLY B 1 53 ? -1.25 -26.281 0.819 1 89.56 53 GLY B O 1
ATOM 1189 N N . HIS B 1 54 ? -1.617 -24.375 -0.141 1 90.81 54 HIS B N 1
ATOM 1190 C CA . HIS B 1 54 ? -1.271 -23.641 1.077 1 90.81 54 HIS B CA 1
ATOM 1191 C C . HIS B 1 54 ? -2.434 -22.781 1.555 1 90.81 54 HIS B C 1
ATOM 1193 O O . HIS B 1 54 ? -3.309 -22.422 0.765 1 90.81 54 HIS B O 1
ATOM 1199 N N . HIS B 1 55 ? -2.465 -22.531 2.848 1 94.5 55 HIS B N 1
ATOM 1200 C CA . HIS B 1 55 ? -3.453 -21.609 3.4 1 94.5 55 HIS B CA 1
ATOM 1201 C C . HIS B 1 55 ? -3.191 -20.188 2.943 1 94.5 55 HIS B C 1
ATOM 1203 O O . HIS B 1 55 ? -2.051 -19.828 2.65 1 94.5 55 HIS B O 1
ATOM 1209 N N . VAL B 1 56 ? -4.238 -19.469 2.912 1 96.81 56 VAL B N 1
ATOM 1210 C CA . VAL B 1 56 ? -4.137 -18.047 2.57 1 96.81 56 VAL B CA 1
ATOM 1211 C C . VAL B 1 56 ? -3.334 -17.312 3.643 1 96.81 56 VAL B C 1
ATOM 1213 O O . VAL B 1 56 ? -3.547 -17.531 4.84 1 96.81 56 VAL B O 1
ATOM 1216 N N . LYS B 1 57 ? -2.41 -16.547 3.17 1 97.94 57 LYS B N 1
ATOM 1217 C CA . LYS B 1 57 ? -1.618 -15.742 4.098 1 97.94 57 LYS B CA 1
ATOM 1218 C C . LYS B 1 57 ? -1.896 -14.258 3.908 1 97.94 57 LYS B C 1
ATOM 1220 O O . LYS B 1 57 ? -1.996 -13.773 2.777 1 97.94 57 LYS B O 1
ATOM 1225 N N . LEU B 1 58 ? -2.057 -13.539 5.059 1 98.75 58 LEU B N 1
ATOM 1226 C CA . LEU B 1 58 ? -2.281 -12.102 5.055 1 98.75 58 LEU B CA 1
ATOM 1227 C C . LEU B 1 58 ? -1.014 -11.352 5.453 1 98.75 58 LEU B C 1
ATOM 1229 O O . LEU B 1 58 ? -0.412 -11.648 6.488 1 98.75 58 LEU B O 1
ATOM 1233 N N . TYR B 1 59 ? -0.481 -10.453 4.574 1 98.81 59 TYR B N 1
ATOM 1234 C CA . TYR B 1 59 ? 0.548 -9.477 4.891 1 98.81 59 TYR B CA 1
ATOM 1235 C C . TYR B 1 59 ? -0.045 -8.07 4.98 1 98.81 59 TYR B C 1
ATOM 1237 O O . TYR B 1 59 ? -0.839 -7.672 4.125 1 98.81 59 TYR B O 1
ATOM 1245 N N . GLN B 1 60 ? 0.365 -7.348 5.996 1 98.75 60 GLN B N 1
ATOM 1246 C CA . GLN B 1 60 ? -0.283 -6.055 6.172 1 98.75 60 GLN B CA 1
ATOM 1247 C C . GLN B 1 60 ? 0.673 -5.039 6.797 1 98.75 60 GLN B C 1
ATOM 1249 O O . GLN B 1 60 ? 1.457 -5.383 7.684 1 98.75 60 GLN B O 1
ATOM 1254 N N . TYR B 1 61 ? 0.659 -3.85 6.27 1 98.88 61 TYR B N 1
ATOM 1255 C CA . TYR B 1 61 ? 1.214 -2.674 6.934 1 98.88 61 TYR B CA 1
ATOM 1256 C C . TYR B 1 61 ? 0.123 -1.654 7.238 1 98.88 61 TYR B C 1
ATOM 1258 O O . TYR B 1 61 ? -0.773 -1.432 6.418 1 98.88 61 TYR B O 1
ATOM 1266 N N . CYS B 1 62 ? 0.23 -1.055 8.367 1 98.88 62 CYS B N 1
ATOM 1267 C CA . CYS B 1 62 ? -0.684 0.041 8.672 1 98.88 62 CYS B CA 1
ATOM 1268 C C . CYS B 1 62 ? -0.007 1.087 9.547 1 98.88 62 CYS B C 1
ATOM 1270 O O . CYS B 1 62 ? 0.67 0.745 10.516 1 98.88 62 CYS B O 1
ATOM 1272 N N . SER B 1 63 ? -0.174 2.33 9.211 1 98.56 63 SER B N 1
ATOM 1273 C CA . SER B 1 63 ? 0.461 3.43 9.93 1 98.56 63 SER B CA 1
ATOM 1274 C C . SER B 1 63 ? -0.175 3.633 11.305 1 98.56 63 SER B C 1
ATOM 1276 O O . SER B 1 63 ? 0.469 4.141 12.219 1 98.56 63 SER B O 1
ATOM 1278 N N . THR B 1 64 ? -1.468 3.248 11.453 1 97.94 64 THR B N 1
ATOM 1279 C CA . THR B 1 64 ? -2.217 3.383 12.703 1 97.94 64 THR B CA 1
ATOM 1280 C C . THR B 1 64 ? -2.848 2.053 13.102 1 97.94 64 THR B C 1
ATOM 1282 O O . THR B 1 64 ? -2.148 1.046 13.242 1 97.94 64 THR B O 1
ATOM 1285 N N . ASP B 1 65 ? -4.133 2.037 13.305 1 97.75 65 ASP B N 1
ATOM 1286 C CA . ASP B 1 65 ? -4.898 0.831 13.602 1 97.75 65 ASP B CA 1
ATOM 1287 C C . ASP B 1 65 ? -5.668 0.359 12.367 1 97.75 65 ASP B C 1
ATOM 1289 O O . ASP B 1 65 ? -6.484 1.102 11.812 1 97.75 65 ASP B O 1
ATOM 1293 N N . ILE B 1 66 ? -5.398 -0.904 11.977 1 98.31 66 ILE B N 1
ATOM 1294 C CA . ILE B 1 66 ? -5.957 -1.438 10.742 1 98.31 66 ILE B CA 1
ATOM 1295 C C . ILE B 1 66 ? -7.48 -1.503 10.844 1 98.31 66 ILE B C 1
ATOM 1297 O O . ILE B 1 66 ? -8.188 -1.278 9.859 1 98.31 66 ILE B O 1
ATOM 1301 N N . GLN B 1 67 ? -8.016 -1.858 12.023 1 97.31 67 GLN B N 1
ATOM 1302 C CA . GLN B 1 67 ? -9.469 -1.92 12.188 1 97.31 67 GLN B CA 1
ATOM 1303 C C . GLN B 1 67 ? -10.109 -0.553 11.969 1 97.31 67 GLN B C 1
ATOM 1305 O O . GLN B 1 67 ? -11.18 -0.455 11.367 1 97.31 67 GLN B O 1
ATOM 1310 N N . ASP B 1 68 ? -9.43 0.443 12.43 1 97.75 68 ASP B N 1
ATOM 1311 C CA . ASP B 1 68 ? -9.906 1.808 12.227 1 97.75 68 ASP B CA 1
ATOM 1312 C C . ASP B 1 68 ? -9.875 2.188 10.75 1 97.75 68 ASP B C 1
ATOM 1314 O O . ASP B 1 68 ? -10.852 2.721 10.219 1 97.75 68 ASP B O 1
ATOM 1318 N N . VAL B 1 69 ? -8.766 1.879 10.062 1 98.19 69 VAL B N 1
ATOM 1319 C CA . VAL B 1 69 ? -8.602 2.256 8.664 1 98.19 69 VAL B CA 1
ATOM 1320 C C . VAL B 1 69 ? -9.641 1.532 7.809 1 98.19 69 VAL B C 1
ATOM 1322 O O . VAL B 1 69 ? -10.289 2.145 6.957 1 98.19 69 VAL B O 1
ATOM 1325 N N . VAL B 1 70 ? -9.867 0.272 8.039 1 98.12 70 VAL B N 1
ATOM 1326 C CA . VAL B 1 70 ? -10.812 -0.524 7.262 1 98.12 70 VAL B CA 1
ATOM 1327 C C . VAL B 1 70 ? -12.234 -0.035 7.523 1 98.12 70 VAL B C 1
ATOM 1329 O O . VAL B 1 70 ? -13.031 0.094 6.59 1 98.12 70 VAL B O 1
ATOM 1332 N N . SER B 1 71 ? -12.555 0.215 8.773 1 97.81 71 SER B N 1
ATOM 1333 C CA . SER B 1 71 ? -13.875 0.736 9.117 1 97.81 71 SER B CA 1
ATOM 1334 C C . SER B 1 71 ? -14.133 2.076 8.438 1 97.81 71 SER B C 1
ATOM 1336 O O . SER B 1 71 ? -15.211 2.301 7.891 1 97.81 71 SER B O 1
ATOM 1338 N N . ARG B 1 72 ? -13.18 2.99 8.508 1 97.69 72 ARG B N 1
ATOM 1339 C CA . ARG B 1 72 ? -13.289 4.285 7.844 1 97.69 72 ARG B CA 1
ATOM 1340 C C . ARG B 1 72 ? -13.477 4.117 6.34 1 97.69 72 ARG B C 1
ATOM 1342 O O . ARG B 1 72 ? -14.258 4.84 5.719 1 97.69 72 ARG B O 1
ATOM 1349 N N . GLN B 1 73 ? -12.703 3.189 5.801 1 98.38 73 GLN B N 1
ATOM 1350 C CA . GLN B 1 73 ? -12.805 2.932 4.371 1 98.38 73 GLN B CA 1
ATOM 1351 C C . GLN B 1 73 ? -14.219 2.504 3.988 1 98.38 73 GLN B C 1
ATOM 1353 O O . GLN B 1 73 ? -14.766 2.98 2.992 1 98.38 73 GLN B O 1
ATOM 1358 N N . ILE B 1 74 ? -14.852 1.625 4.734 1 97.5 74 ILE B N 1
ATOM 1359 C CA . ILE B 1 74 ? -16.188 1.089 4.477 1 97.5 74 ILE B CA 1
ATOM 1360 C C . ILE B 1 74 ? -17.219 2.203 4.598 1 97.5 74 ILE B C 1
ATOM 1362 O O . ILE B 1 74 ? -18.156 2.279 3.797 1 97.5 74 ILE B O 1
ATOM 1366 N N . ARG B 1 75 ? -17 3.109 5.438 1 97.19 75 ARG B N 1
ATOM 1367 C CA . ARG B 1 75 ? -18.016 4.094 5.785 1 97.19 75 ARG B CA 1
ATOM 1368 C C . ARG B 1 75 ? -17.812 5.391 5.012 1 97.19 75 ARG B C 1
ATOM 1370 O O . ARG B 1 75 ? -18.688 6.258 5 1 97.19 75 ARG B O 1
ATOM 1377 N N . HIS B 1 76 ? -16.688 5.504 4.418 1 97.31 76 HIS B N 1
ATOM 1378 C CA . HIS B 1 76 ? -16.344 6.793 3.828 1 97.31 76 HIS B CA 1
ATOM 1379 C C . HIS B 1 76 ? -17.281 7.152 2.686 1 97.31 76 HIS B C 1
ATOM 1381 O O . HIS B 1 76 ? -17.438 6.379 1.736 1 97.31 76 HIS B O 1
ATOM 1387 N N . ASP B 1 77 ? -17.891 8.289 2.729 1 95.38 77 ASP B N 1
ATOM 1388 C CA . ASP B 1 77 ? -18.828 8.75 1.712 1 95.38 77 ASP B CA 1
ATOM 1389 C C . ASP B 1 77 ? -18.375 10.07 1.1 1 95.38 77 ASP B C 1
ATOM 1391 O O . ASP B 1 77 ? -19.047 10.641 0.245 1 95.38 77 ASP B O 1
ATOM 1395 N N . GLY B 1 78 ? -17.25 10.578 1.455 1 96.06 78 GLY B N 1
ATOM 1396 C CA . GLY B 1 78 ? -16.719 11.828 0.942 1 96.06 78 GLY B CA 1
ATOM 1397 C C . GLY B 1 78 ? -15.914 11.656 -0.336 1 96.06 78 GLY B C 1
ATOM 1398 O O . GLY B 1 78 ? -16.172 10.734 -1.116 1 96.06 78 GLY B O 1
ATOM 1399 N N . GLU B 1 79 ? -15.008 12.609 -0.604 1 96.81 79 GLU B N 1
ATOM 1400 C CA . GLU B 1 79 ? -14.164 12.586 -1.8 1 96.81 79 GLU B CA 1
ATOM 1401 C C . GLU B 1 79 ? -13.281 11.344 -1.834 1 96.81 79 GLU B C 1
ATOM 1403 O O . GLU B 1 79 ? -12.719 10.953 -0.812 1 96.81 79 GLU B O 1
ATOM 1408 N N . LYS B 1 80 ? -13.258 10.688 -2.982 1 97.5 80 LYS B N 1
ATOM 1409 C CA . LYS B 1 80 ? -12.438 9.492 -3.164 1 97.5 80 LYS B CA 1
ATOM 1410 C C . LYS B 1 80 ? -11.727 9.516 -4.516 1 97.5 80 LYS B C 1
ATOM 1412 O O . LYS B 1 80 ? -12.258 10.039 -5.496 1 97.5 80 LYS B O 1
ATOM 1417 N N . ASP B 1 81 ? -10.5 9.062 -4.574 1 98.12 81 ASP B N 1
ATOM 1418 C CA . ASP B 1 81 ? -9.711 8.766 -5.77 1 98.12 81 ASP B CA 1
ATOM 1419 C C . ASP B 1 81 ? -9.359 7.277 -5.836 1 98.12 81 ASP B C 1
ATOM 1421 O O . ASP B 1 81 ? -8.508 6.801 -5.078 1 98.12 81 ASP B O 1
ATOM 1425 N N . LEU B 1 82 ? -10.07 6.547 -6.668 1 98.31 82 LEU B N 1
ATOM 1426 C CA . LEU B 1 82 ? -9.992 5.09 -6.719 1 98.31 82 LEU B CA 1
ATOM 1427 C C . LEU B 1 82 ? -9.25 4.625 -7.969 1 98.31 82 LEU B C 1
ATOM 1429 O O . LEU B 1 82 ? -9.586 5.039 -9.078 1 98.31 82 LEU B O 1
ATOM 1433 N N . LYS B 1 83 ? -8.297 3.865 -7.82 1 98.38 83 LYS B N 1
ATOM 1434 C CA . LYS B 1 83 ? -7.512 3.311 -8.922 1 98.38 83 LYS B CA 1
ATOM 1435 C C . LYS B 1 83 ? -7.562 1.785 -8.914 1 98.38 83 LYS B C 1
ATOM 1437 O O . LYS B 1 83 ? -7.793 1.169 -7.871 1 98.38 83 LYS B O 1
ATOM 1442 N N . GLY B 1 84 ? -7.461 1.216 -10.086 1 98.25 84 GLY B N 1
ATOM 1443 C CA . GLY B 1 84 ? -7.332 -0.215 -10.305 1 98.25 84 GLY B CA 1
ATOM 1444 C C . GLY B 1 84 ? -6.305 -0.564 -11.367 1 98.25 84 GLY B C 1
ATOM 1445 O O . GLY B 1 84 ? -5.605 0.314 -11.875 1 98.25 84 GLY B O 1
ATOM 1446 N N . PRO B 1 85 ? -6.09 -1.83 -11.648 1 97.81 85 PRO B N 1
ATOM 1447 C CA . PRO B 1 85 ? -5.066 -2.283 -12.594 1 97.81 85 PRO B CA 1
ATOM 1448 C C . PRO B 1 85 ? -5.156 -1.573 -13.945 1 97.81 85 PRO B C 1
ATOM 1450 O O . PRO B 1 85 ? -4.129 -1.322 -14.578 1 97.81 85 PRO B O 1
ATOM 1453 N N . GLN B 1 86 ? -6.277 -1.206 -14.398 1 96.94 86 GLN B N 1
ATOM 1454 C CA . GLN B 1 86 ? -6.465 -0.566 -15.695 1 96.94 86 GLN B CA 1
ATOM 1455 C C . GLN B 1 86 ? -5.793 0.804 -15.734 1 96.94 86 GLN B C 1
ATOM 1457 O O . GLN B 1 86 ? -5.5 1.328 -16.812 1 96.94 86 GLN B O 1
ATOM 1462 N N . ASP B 1 87 ? -5.633 1.388 -14.609 1 97.25 87 ASP B N 1
ATOM 1463 C CA . ASP B 1 87 ? -5.016 2.709 -14.539 1 97.25 87 ASP B CA 1
ATOM 1464 C C . ASP B 1 87 ? -3.504 2.621 -14.719 1 97.25 87 ASP B C 1
ATOM 1466 O O . ASP B 1 87 ? -2.836 3.641 -14.906 1 97.25 87 ASP B O 1
ATOM 1470 N N . PHE B 1 88 ? -2.887 1.412 -14.688 1 95.94 88 PHE B N 1
ATOM 1471 C CA . PHE B 1 88 ? -1.434 1.285 -14.711 1 95.94 88 PHE B CA 1
ATOM 1472 C C . PHE B 1 88 ? -0.99 0.348 -15.828 1 95.94 88 PHE 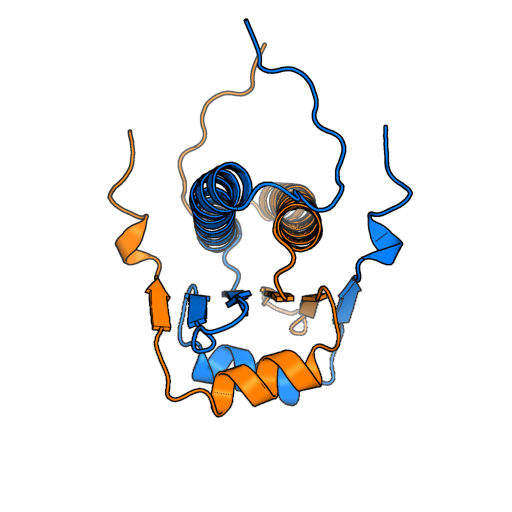B C 1
ATOM 1474 O O . PHE B 1 88 ? 0.199 0.268 -16.141 1 95.94 88 PHE B O 1
ATOM 1481 N N . SER B 1 89 ? -1.9 -0.455 -16.344 1 86.94 89 SER B N 1
ATOM 1482 C CA . SER B 1 89 ? -1.549 -1.437 -17.359 1 86.94 89 SER B CA 1
ATOM 1483 C C . SER B 1 89 ? -1.059 -0.758 -18.641 1 86.94 89 SER B C 1
ATOM 1485 O O . SER B 1 89 ? -0.268 -1.332 -19.391 1 86.94 89 SER B O 1
ATOM 1487 N N . GLY B 1 90 ? -1.545 0.386 -19.109 1 73.81 90 GLY B N 1
ATOM 1488 C CA . GLY B 1 90 ? -1.16 1.031 -20.359 1 73.81 90 GLY B CA 1
ATOM 1489 C C . GLY B 1 90 ? 0.034 1.954 -20.203 1 73.81 90 GLY B C 1
ATOM 1490 O O . GLY B 1 90 ? 0.495 2.547 -21.188 1 73.81 90 GLY B O 1
ATOM 1491 N N . SER B 1 91 ? 0.375 2.469 -18.953 1 55.03 91 SER B N 1
ATOM 1492 C CA . SER B 1 91 ? 1.407 3.486 -18.797 1 55.03 91 SER B CA 1
ATOM 1493 C C . SER B 1 91 ? 2.799 2.9 -19 1 55.03 91 SER B C 1
ATOM 1495 O O . SER B 1 91 ? 3.691 3.098 -18.172 1 55.03 91 SER B O 1
ATOM 1497 N N . ALA B 1 92 ? 2.973 1.812 -19.578 1 45.16 92 ALA B N 1
ATOM 1498 C CA . ALA B 1 92 ? 4.344 1.53 -20 1 45.16 92 ALA B CA 1
ATOM 1499 C C . ALA B 1 92 ? 4.992 2.76 -20.625 1 45.16 92 ALA B C 1
ATOM 1501 O O . ALA B 1 92 ? 4.398 3.412 -21.484 1 45.16 92 ALA B O 1
ATOM 1502 N N . PRO B 1 93 ? 6.203 3.342 -19.953 1 35.66 93 PRO B N 1
ATOM 1503 C CA . PRO B 1 93 ? 6.844 4.379 -20.766 1 35.66 93 PRO B CA 1
ATOM 1504 C C . PRO B 1 93 ? 7.164 3.908 -22.188 1 35.66 93 PRO B C 1
ATOM 1506 O O . PRO B 1 93 ? 7.301 2.707 -22.422 1 35.66 93 PRO B O 1
#

InterPro domains:
  IPR002100 Transcription factor, MADS-box [PF00319] (11-51)
  IPR002100 Transcription factor, MADS-box [PR00404] (3-23)
  IPR002100 Transcription factor, MADS-box [PR00404] (23-38)
  IPR002100 Transcription factor, MADS-box [PR00404] (38-59)
  IPR002100 Transcription factor, MADS-box [PS50066] (1-51)
  IPR002100 Transcription factor, MADS-box [SM00432] (1-64)
  IPR036879 Transcription factor, MADS-box superfamily [G3DSA:3.40.1810.10] (13-92)
  IPR036879 Transcription factor, MADS-box superfamily [SSF55455] (2-80)

Nearest PDB structures (foldseek):
  6wc2-assembly2_C  TM=9.475E-01  e=7.357E-08  Homo sapiens
  6byy-assembly1_B  TM=9.478E-01  e=1.108E-07  Homo sapiens
  8c84-assembly1_B  TM=9.077E-01  e=1.035E-07  Homo sapiens
  1n6j-assembly1_A  TM=9.204E-01  e=2.516E-07  Homo sapiens
  1egw-assembly1_B  TM=9.401E-01  e=9.867E-07  Homo sapiens

Secondary structure (DSSP, 8-state):
-PPPPPP-S----HHHHHHHHHHHHHHHHHHHHHHHHHHT-EEEEEEEE--TTS--EEEEEESS-HHHHHHHHHH--SEEEEE-GGGTSS---/-PPPPPP-S----HHHHHHHHHHHHHHHHHHHHHHHHHHT-EEEEEEEE--TTS--EEEEEESS-HHHHHHHHHH--SEEEEE-GGGTSS---

Foldseek 3Di:
DDDDDDDPDDDDDPVVNVVCCVVVVVVVLVVQLVCCVVVVDWDKDWDWDDDPPDDIDIDMDTPDDPVVVVVCVVPPDDDDDDDDPVVPVPPPD/DDDDDDDPDDDDDPVVNVVCCVVVVVVVLVVQLCCCVVVVDWDKDWDWDDDPPDDIDIDMDTPDDPVVVVVCVVPPDDDDDDDDPVVPVPPPD

Organism: Coprinellus micaceus (NCBI:txid71717)

pLDDT: mean 93.41, std 12.38, range [35.66, 98.94]

Sequence (186 aa):
MGRRKIEIQPIIHERNRSVTFLKRKNGLFKKAYELGVLCSVDVAVIIFEERQGHHVKLYQYCSTDIQDVVSRQIRHDGEKDLKGPQDFSGSAPMGRRKIEIQPIIHERNRSVTFLKRKNGLFKKAYELGVLCSVDVAVIIFEERQGHHVKLYQYCSTDIQDVVSRQIRHDGEKDLKGPQDFSGSAP

Radius of gyration: 16.49 Å; Cα contacts (8 Å, |Δi|>4): 271; chains: 2; bounding box: 44×50×35 Å